Protein AF-A0A9P5PI01-F1 (afdb_monomer_lite)

Secondary structure (DSSP, 8-state):
---TTS-----B-THHHHHHHHHT-S---SGGGBTTS-GGGSTT--STTTGGG-------HHHHHHHHHHS--HHHHHHH------STT-EEEE-GGG--GGGHHHHHHHHHHTT-EEPP--TT--HHHHHHHHHT-SEEE-SBS-HHHHHHHHTTT-EEE-HHHHHHHHHHT----GGGSGGGS-B-SSPPTTGGG-EEEEES--THHHHHHHHHHHHHTPEE-SS--TT-SEEEESSS-SHHHHHHHHTTPPEE-HHHHHHHHHTTS---TTSHHHH---TT---GGGTT-----SS---PPPHHHHHHHHHHHHHHHHHHHHHHHHHHHHHHHTT--

Sequence (340 aa):
LNYKQHNTINIIVPHWFDDVIKLGMGTLDVAPYEWPNPLVLQPGHHSDDAEKKRKISSIDPSKAALYTTADMTAESAVAKISPRQVFNGDRILLSTNLELGDRRLAIESIVERADGVIVPLEESADAEEEKRKVLECDILVTKYRNGLAYFSAIKEPKVIASLSWLFHVVSIGTSTSPLERLLHYPIPNKHIEGFTEHKITITNFTGEAREYLKKLITIMGAEFTPSMSAKNTILIAAQADGTKTARAREWDIPIVNHTWLEDCFIKWKNLSVGKDRYIYFPPGVDLSPQLGNRGFDEAVPYSEEPQEVEAEATKKKERSLLRTQDSARDAREAADIVMP

Organism: NCBI:txid206335

Foldseek 3Di:
DPPPPDDPDFDFDPVLVVLCVLLVPVDFDRQCGGPDHRLLPDPPPPCPCVVVVPPPPPQDPLRVLLLVLLPDDLVNLLVPADFAAECQAFEEEEDLQSVCPPSPVSLCVSQVNNVYHYQDDDNPDDLVRLLVSLVVGQEYEHQACAGNSNVSNVVDNHQAFYSSLVSSCRRVVYDDRLQQWLRGHHAHPDAAPPLLQAEEEEPPDDDSLRVSLVSLSVSNNYHYDPDDDLSGQAYEYQACDDDVNVVCVVSVHQYFYCVQSVVCSLVVYNDDCPRSSGNDHRRPTGNSSSPGSHGHDPCRDDDPHVVVVVVVVVVVVVVVVVVVVVVVVVVVVVVVVPDD

Radius of gyration: 25.54 Å; chains: 1; bounding box: 76×38×89 Å

Structure (mmCIF, N/CA/C/O backbone):
data_AF-A0A9P5PI01-F1
#
_entry.id   AF-A0A9P5PI01-F1
#
loop_
_atom_site.group_PDB
_atom_site.id
_atom_site.type_symbol
_atom_site.label_atom_id
_atom_site.label_alt_id
_atom_site.label_comp_id
_atom_site.label_asym_id
_atom_site.label_entity_id
_atom_site.label_seq_id
_atom_site.pdbx_PDB_ins_code
_atom_site.Cartn_x
_atom_site.Cartn_y
_atom_site.Cartn_z
_atom_site.occupancy
_atom_site.B_iso_or_equiv
_atom_site.auth_seq_id
_atom_site.auth_comp_id
_atom_site.auth_asym_id
_atom_site.auth_atom_id
_atom_site.pdbx_PDB_model_num
ATOM 1 N N . LEU A 1 1 ? -13.805 -14.157 -43.272 1.00 40.16 1 LEU A N 1
ATOM 2 C CA . LEU A 1 1 ? -14.602 -14.528 -42.080 1.00 40.16 1 LEU A CA 1
ATOM 3 C C . LEU A 1 1 ? -14.781 -13.286 -41.212 1.00 40.16 1 LEU A C 1
ATOM 5 O O . LEU A 1 1 ? -13.887 -12.927 -40.460 1.00 40.16 1 LEU A O 1
ATOM 9 N N . ASN A 1 2 ? -15.881 -12.562 -41.424 1.00 42.81 2 ASN A N 1
ATOM 10 C CA . ASN A 1 2 ? -16.166 -11.280 -40.778 1.00 42.81 2 ASN A CA 1
ATOM 11 C C . ASN A 1 2 ? -16.977 -11.552 -39.495 1.00 42.81 2 ASN A C 1
ATOM 13 O O . ASN A 1 2 ? -18.200 -11.506 -39.504 1.00 42.81 2 ASN A O 1
ATOM 17 N N . TYR A 1 3 ? -16.294 -11.941 -38.414 1.00 47.72 3 TYR A N 1
ATOM 18 C CA . TYR A 1 3 ? -16.920 -12.406 -37.161 1.00 47.72 3 TYR A CA 1
ATOM 19 C C . TYR A 1 3 ? -17.390 -11.282 -36.217 1.00 47.72 3 TYR A C 1
ATOM 21 O O . TYR A 1 3 ? -18.012 -11.559 -35.197 1.00 47.72 3 TYR A O 1
ATOM 29 N N . LYS A 1 4 ? -17.123 -10.009 -36.536 1.00 49.25 4 LYS A N 1
ATOM 30 C CA . LYS A 1 4 ? -17.294 -8.891 -35.590 1.00 49.25 4 LYS A CA 1
ATOM 31 C C . LYS A 1 4 ? -18.728 -8.408 -35.357 1.00 49.25 4 LYS A C 1
ATOM 33 O O . LYS A 1 4 ? -18.909 -7.512 -34.543 1.00 49.25 4 LYS A O 1
ATOM 38 N N . GLN A 1 5 ? -19.739 -8.939 -36.046 1.00 48.16 5 GLN A N 1
ATOM 39 C CA . GLN A 1 5 ? -21.080 -8.348 -35.957 1.00 48.16 5 GLN A CA 1
ATOM 40 C C . GLN A 1 5 ? -22.001 -8.946 -34.889 1.00 48.16 5 GLN A C 1
ATOM 42 O O . GLN A 1 5 ? -22.983 -8.288 -34.571 1.00 48.16 5 GLN A O 1
ATOM 47 N N . HIS A 1 6 ? -21.699 -10.102 -34.275 1.00 44.25 6 HIS A N 1
ATOM 48 C CA . HIS A 1 6 ? -22.681 -10.727 -33.370 1.00 44.25 6 HIS A CA 1
ATOM 49 C C . HIS A 1 6 ? -22.177 -11.450 -32.110 1.00 44.25 6 HIS A C 1
ATOM 51 O O . HIS A 1 6 ? -23.004 -12.066 -31.452 1.00 44.25 6 HIS A O 1
ATOM 57 N N . ASN A 1 7 ? -20.906 -11.362 -31.697 1.00 43.91 7 ASN A N 1
ATOM 58 C CA . ASN A 1 7 ? -20.502 -11.930 -30.398 1.00 43.91 7 ASN A CA 1
ATOM 59 C C . ASN A 1 7 ? -19.319 -11.193 -29.752 1.00 43.91 7 ASN A C 1
ATOM 61 O O . ASN A 1 7 ? -18.289 -10.980 -30.387 1.00 43.91 7 ASN A O 1
ATOM 65 N N . THR A 1 8 ? -19.462 -10.871 -28.464 1.00 62.28 8 THR A N 1
ATOM 66 C CA . THR A 1 8 ? -18.468 -10.274 -27.551 1.00 62.28 8 THR A CA 1
ATOM 67 C C . THR A 1 8 ? -17.380 -11.286 -27.154 1.00 62.28 8 THR A C 1
ATOM 69 O O . THR A 1 8 ? -17.088 -11.474 -25.978 1.00 62.28 8 THR A O 1
ATOM 72 N N . ILE A 1 9 ? -16.844 -12.035 -28.119 1.00 76.31 9 ILE A N 1
ATOM 73 C CA . ILE A 1 9 ? -15.852 -13.089 -27.879 1.00 76.31 9 ILE A CA 1
ATOM 74 C C . ILE A 1 9 ? -14.524 -12.634 -28.478 1.00 76.31 9 ILE A C 1
ATOM 76 O O . ILE A 1 9 ? -14.400 -12.508 -29.698 1.00 76.31 9 ILE A O 1
ATOM 80 N N . ASN A 1 10 ? -13.530 -12.418 -27.617 1.00 79.12 10 ASN A N 1
ATOM 81 C CA . ASN A 1 10 ? -12.165 -12.121 -28.038 1.00 79.12 10 ASN A CA 1
ATOM 82 C C . ASN A 1 10 ? -11.442 -13.432 -28.351 1.00 79.12 10 ASN A C 1
ATOM 84 O O . ASN A 1 10 ? -11.369 -14.334 -27.517 1.00 79.12 10 ASN A O 1
ATOM 88 N N . ILE A 1 11 ? -10.914 -13.544 -29.567 1.00 87.31 11 ILE A N 1
ATOM 89 C CA . ILE A 1 11 ? -10.090 -14.681 -29.978 1.00 87.31 11 ILE A CA 1
ATOM 90 C C . ILE A 1 11 ? -8.645 -14.312 -29.664 1.00 87.31 11 ILE A C 1
ATOM 92 O O . ILE A 1 11 ? -8.113 -13.377 -30.259 1.00 87.31 11 ILE A O 1
ATOM 96 N N . ILE A 1 12 ? -8.021 -15.038 -28.741 1.00 90.50 12 ILE A N 1
ATOM 97 C CA . ILE A 1 12 ? -6.645 -14.803 -28.295 1.00 90.50 12 ILE A CA 1
ATOM 98 C C . ILE A 1 12 ? -5.768 -16.031 -28.530 1.00 90.50 12 ILE A C 1
ATOM 100 O O . ILE A 1 12 ? -6.261 -17.158 -28.603 1.00 90.50 12 ILE A O 1
ATOM 104 N N . VAL A 1 13 ? -4.460 -15.818 -28.655 1.00 90.62 13 VAL A N 1
ATOM 105 C CA . VAL A 1 13 ? -3.493 -16.917 -28.758 1.00 90.62 13 VAL A CA 1
ATOM 106 C C . VAL A 1 13 ? -3.268 -17.612 -27.403 1.00 90.62 13 VAL A C 1
ATOM 108 O O . VAL A 1 13 ? -3.324 -16.946 -26.368 1.00 90.62 13 VAL A O 1
ATOM 111 N N . PRO A 1 14 ? -2.939 -18.924 -27.382 1.00 90.25 14 PRO A N 1
ATOM 112 C CA . PRO A 1 14 ? -2.755 -19.685 -26.138 1.00 90.25 14 PRO A CA 1
ATOM 113 C C . PRO A 1 14 ? -1.691 -19.130 -25.182 1.00 90.25 14 PRO A C 1
ATOM 115 O O . PRO A 1 14 ? -1.826 -19.296 -23.976 1.00 90.25 14 PRO A O 1
ATOM 118 N N . HIS A 1 15 ? -0.692 -18.412 -25.709 1.00 89.69 15 HIS A N 1
ATOM 119 C CA . HIS A 1 15 ? 0.389 -17.779 -24.941 1.00 89.69 15 HIS A CA 1
ATOM 120 C C . HIS A 1 15 ? -0.116 -16.884 -23.801 1.00 89.69 15 HIS A C 1
ATOM 122 O O . HIS A 1 15 ? 0.560 -16.753 -22.790 1.00 89.69 15 HIS A O 1
ATOM 128 N N . TRP A 1 16 ? -1.325 -16.317 -23.918 1.00 90.50 16 TRP A N 1
ATOM 129 C CA . TRP A 1 16 ? -1.932 -15.558 -22.822 1.00 90.50 16 TRP A CA 1
ATOM 130 C C . TRP A 1 16 ? -2.057 -16.399 -21.546 1.00 90.50 16 TRP A C 1
ATOM 132 O O . TRP A 1 16 ? -1.746 -15.914 -20.462 1.00 90.50 16 TRP A O 1
ATOM 142 N N . PHE A 1 17 ? -2.458 -17.671 -21.662 1.00 89.06 17 PHE A N 1
ATOM 143 C CA . PHE A 1 17 ? -2.580 -18.573 -20.514 1.00 89.06 17 PHE A CA 1
ATOM 144 C C . PHE A 1 17 ? -1.215 -18.900 -19.910 1.00 89.06 17 PHE A C 1
ATOM 146 O O . PHE A 1 17 ? -1.068 -18.880 -18.688 1.00 89.06 17 PHE A O 1
ATOM 153 N N . ASP A 1 18 ? -0.218 -19.157 -20.757 1.00 89.38 18 ASP A N 1
ATOM 154 C CA . ASP A 1 18 ? 1.146 -19.452 -20.316 1.00 89.38 18 ASP A CA 1
ATOM 155 C C . ASP A 1 18 ? 1.734 -18.269 -19.534 1.00 89.38 18 ASP A C 1
ATOM 157 O O . ASP A 1 18 ? 2.301 -18.451 -18.453 1.00 89.38 18 ASP A O 1
ATOM 161 N N . ASP A 1 19 ? 1.526 -17.047 -20.027 1.00 89.69 19 ASP A N 1
ATOM 162 C CA . ASP A 1 19 ? 2.053 -15.823 -19.426 1.00 89.69 19 ASP A CA 1
ATOM 163 C C . ASP A 1 19 ? 1.333 -15.466 -18.118 1.00 89.69 19 ASP A C 1
ATOM 165 O O . ASP A 1 19 ? 1.983 -15.094 -17.136 1.00 89.69 19 ASP A O 1
ATOM 169 N N . VAL A 1 20 ? 0.010 -15.658 -18.058 1.00 88.31 20 VAL A N 1
ATOM 170 C CA . VAL A 1 20 ? -0.807 -15.552 -16.833 1.00 88.31 20 VAL A CA 1
ATOM 171 C C . VAL A 1 20 ? -0.279 -16.501 -15.752 1.00 88.31 20 VAL A C 1
ATOM 173 O O . VAL A 1 20 ? -0.013 -16.077 -14.622 1.00 88.31 20 VAL A O 1
ATOM 176 N N . ILE A 1 21 ? -0.061 -17.775 -16.102 1.00 88.38 21 ILE A N 1
ATOM 177 C CA . ILE A 1 21 ? 0.443 -18.799 -15.176 1.00 88.38 21 ILE A CA 1
ATOM 178 C C . ILE A 1 21 ? 1.864 -18.461 -14.723 1.00 88.38 21 ILE A C 1
ATOM 180 O O . ILE A 1 21 ? 2.159 -18.500 -13.527 1.00 88.38 21 ILE A O 1
ATOM 184 N N . LYS A 1 22 ? 2.745 -18.085 -15.655 1.00 88.19 22 LYS A N 1
ATOM 185 C CA . LYS A 1 22 ? 4.154 -17.801 -15.368 1.00 88.19 22 LYS A CA 1
ATOM 186 C C . LYS A 1 22 ? 4.340 -16.577 -14.476 1.00 88.19 22 LYS A C 1
ATOM 188 O O . LYS A 1 22 ? 5.188 -16.588 -13.584 1.00 88.19 22 LYS A O 1
ATOM 193 N N . LEU A 1 23 ? 3.540 -15.533 -14.679 1.00 85.88 23 LEU A N 1
ATOM 194 C CA . LEU A 1 23 ? 3.533 -14.356 -13.807 1.00 85.88 23 LEU A CA 1
ATOM 195 C C . LEU A 1 23 ? 2.829 -14.646 -12.473 1.00 85.88 23 LEU A C 1
ATOM 197 O O . LEU A 1 23 ? 3.045 -13.939 -11.482 1.00 85.88 23 LEU A O 1
ATOM 201 N N . GLY A 1 24 ? 2.007 -15.697 -12.416 1.00 82.31 24 GLY A N 1
ATOM 202 C CA . GLY A 1 24 ? 1.137 -15.997 -11.283 1.00 82.31 24 GLY A CA 1
ATOM 203 C C . GLY A 1 24 ? 0.152 -14.856 -11.026 1.00 82.31 24 GLY A C 1
ATOM 204 O O . GLY A 1 24 ? -0.141 -14.540 -9.873 1.00 82.31 24 GLY A O 1
ATOM 205 N N . MET A 1 25 ? -0.267 -14.173 -12.093 1.00 73.44 25 MET A N 1
ATOM 206 C CA . MET A 1 25 ? -1.248 -13.094 -12.056 1.00 73.44 25 MET A CA 1
ATOM 207 C C . MET A 1 25 ? -2.526 -13.622 -12.683 1.00 73.44 25 MET A C 1
ATOM 209 O O . MET A 1 25 ? -2.486 -14.086 -13.811 1.00 73.44 25 MET A O 1
ATOM 213 N N . GLY A 1 26 ? -3.658 -13.548 -11.981 1.00 69.88 26 GLY A N 1
ATOM 214 C CA . GLY A 1 26 ? -4.924 -14.095 -12.486 1.00 69.88 26 GLY A CA 1
ATOM 215 C C . GLY A 1 26 ? -5.488 -13.375 -13.718 1.00 69.88 26 GLY A C 1
ATOM 216 O O . GLY A 1 26 ? -6.414 -13.883 -14.340 1.00 69.88 26 GLY A O 1
ATOM 217 N N . THR A 1 27 ? -4.958 -12.198 -14.073 1.00 80.50 27 THR A N 1
ATOM 218 C CA . THR A 1 27 ? -5.410 -11.405 -15.223 1.00 80.50 27 THR A CA 1
ATOM 219 C C . THR A 1 27 ? -4.239 -10.709 -15.920 1.00 80.50 27 THR A C 1
ATOM 221 O O . THR A 1 27 ? -3.350 -10.158 -15.271 1.00 80.50 27 THR A O 1
ATOM 224 N N . LEU A 1 28 ? -4.262 -10.708 -17.253 1.00 84.69 28 LEU A N 1
ATOM 225 C CA . LEU A 1 28 ? -3.378 -9.936 -18.128 1.00 84.69 28 LEU A CA 1
ATOM 226 C C . LEU A 1 28 ? -4.209 -9.215 -19.186 1.00 84.69 28 LEU A C 1
ATOM 228 O O . LEU A 1 28 ? -5.296 -9.681 -19.533 1.00 84.69 28 LEU A O 1
ATOM 232 N N . ASP A 1 29 ? -3.685 -8.110 -19.718 1.00 82.69 29 ASP A N 1
ATOM 233 C CA . ASP A 1 29 ? -4.300 -7.460 -20.876 1.00 82.69 29 ASP A CA 1
ATOM 234 C C . ASP A 1 29 ? -4.352 -8.450 -22.047 1.00 82.69 29 ASP A C 1
ATOM 236 O O . ASP A 1 29 ? -3.362 -9.104 -22.376 1.00 82.69 29 ASP A O 1
ATOM 240 N N . VAL A 1 30 ? -5.534 -8.586 -22.640 1.00 85.50 30 VAL A N 1
ATOM 241 C CA . VAL A 1 30 ? -5.786 -9.497 -23.756 1.00 85.50 30 VAL A CA 1
ATOM 242 C C . VAL A 1 30 ? -5.364 -8.886 -25.087 1.00 85.50 30 VAL A C 1
ATOM 244 O O . VAL A 1 30 ? -5.034 -9.637 -26.002 1.00 85.50 30 VAL A O 1
ATOM 247 N N . ALA A 1 31 ? -5.305 -7.551 -25.197 1.00 84.25 31 ALA A N 1
ATOM 248 C CA . ALA A 1 31 ? -5.057 -6.854 -26.460 1.00 84.25 31 ALA A CA 1
ATOM 249 C C . ALA A 1 31 ? -3.751 -7.280 -27.172 1.00 84.25 31 ALA A C 1
ATOM 251 O O . ALA A 1 31 ? -3.784 -7.474 -28.390 1.00 84.25 31 ALA A O 1
ATOM 252 N N . PRO A 1 32 ? -2.619 -7.521 -26.475 1.00 85.69 32 PRO A N 1
ATOM 253 C CA . PRO A 1 32 ? -1.390 -8.011 -27.112 1.00 85.69 32 PRO A CA 1
ATOM 254 C C . PRO A 1 32 ? -1.489 -9.438 -27.678 1.00 85.69 32 PRO A C 1
ATOM 256 O O . PRO A 1 32 ? -0.635 -9.848 -28.465 1.00 85.69 32 PRO A O 1
ATOM 259 N N . TYR A 1 33 ? -2.527 -10.189 -27.307 1.00 88.31 33 TYR A N 1
ATOM 260 C CA . TYR A 1 33 ? -2.728 -11.595 -27.659 1.00 88.31 33 TYR A CA 1
ATOM 261 C C . TYR A 1 33 ? -3.867 -11.801 -28.668 1.00 88.31 33 TYR A C 1
ATOM 263 O O . TYR A 1 33 ? -4.084 -12.930 -29.110 1.00 88.31 33 TYR A O 1
ATOM 271 N N . GLU A 1 34 ? -4.595 -10.743 -29.038 1.00 88.25 34 GLU A N 1
ATOM 272 C CA . GLU A 1 34 ? -5.759 -10.826 -29.923 1.00 88.25 34 GLU A CA 1
ATOM 273 C C . GLU A 1 34 ? -5.401 -11.208 -31.369 1.00 88.25 34 GLU A C 1
ATOM 275 O O . GLU A 1 34 ? -4.509 -10.652 -32.016 1.00 88.25 34 GLU A O 1
ATOM 280 N N . TRP A 1 35 ? -6.169 -12.150 -31.915 1.00 83.31 35 TRP A N 1
ATOM 281 C CA . TRP A 1 35 ? -6.146 -12.534 -33.324 1.00 83.31 35 TRP A CA 1
ATOM 282 C C . TRP A 1 35 ? -6.859 -11.467 -34.184 1.00 83.31 35 TRP A C 1
ATOM 284 O O . TRP A 1 35 ? -7.875 -10.918 -33.751 1.00 83.31 35 TRP A O 1
ATOM 294 N N . PRO A 1 36 ? -6.419 -11.165 -35.426 1.00 83.75 36 PRO A N 1
ATOM 295 C CA . PRO A 1 36 ? -5.462 -11.892 -36.269 1.00 83.75 36 PRO A CA 1
ATOM 296 C C . PRO A 1 36 ? -4.000 -11.479 -36.156 1.00 83.75 36 PRO A C 1
ATOM 298 O O . PRO A 1 36 ? -3.168 -12.087 -36.821 1.00 83.75 36 PRO A O 1
ATOM 301 N N . ASN A 1 37 ? -3.680 -10.455 -35.367 1.00 83.12 37 ASN A N 1
ATOM 302 C CA . ASN A 1 37 ? -2.340 -9.878 -35.360 1.00 83.12 37 ASN A CA 1
ATOM 303 C C . ASN A 1 37 ? -1.776 -9.745 -33.935 1.00 83.12 37 ASN A C 1
ATOM 305 O O . ASN A 1 37 ? -1.608 -8.621 -33.456 1.00 83.12 37 ASN A O 1
ATOM 309 N N . PRO A 1 38 ? -1.506 -10.875 -33.257 1.00 84.25 38 PRO A N 1
ATOM 310 C CA . PRO A 1 38 ? -1.032 -10.884 -31.878 1.00 84.25 38 PRO A CA 1
ATOM 311 C C . PRO A 1 38 ? 0.384 -10.298 -31.787 1.00 84.25 38 PRO A C 1
ATOM 313 O O . PRO A 1 38 ? 1.315 -10.799 -32.421 1.00 84.25 38 PRO A O 1
ATOM 316 N N . LEU A 1 39 ? 0.553 -9.256 -30.969 1.00 82.31 39 LEU A N 1
ATOM 317 C CA . LEU A 1 39 ? 1.834 -8.572 -30.749 1.00 82.31 39 LEU A CA 1
ATOM 318 C C . LEU A 1 39 ? 2.884 -9.505 -30.137 1.00 82.31 39 LEU A C 1
ATOM 320 O O . LEU A 1 39 ? 4.058 -9.403 -30.477 1.00 82.31 39 LEU A O 1
ATOM 324 N N . VAL A 1 40 ? 2.456 -10.454 -29.299 1.00 83.25 40 VAL A N 1
ATOM 325 C CA . VAL A 1 40 ? 3.350 -11.427 -28.649 1.00 83.25 40 VAL A CA 1
ATOM 326 C C . VAL A 1 40 ? 4.088 -12.338 -29.645 1.00 83.25 40 VAL A C 1
ATOM 328 O O . VAL A 1 40 ? 5.167 -12.836 -29.339 1.00 83.25 40 VAL A O 1
ATOM 331 N N . LEU A 1 41 ? 3.539 -12.542 -30.853 1.00 83.94 41 LEU A N 1
ATOM 332 C CA . LEU A 1 41 ? 4.150 -13.377 -31.897 1.00 83.94 41 LEU A CA 1
ATOM 333 C C . LEU A 1 41 ? 4.985 -12.580 -32.907 1.00 83.94 41 LEU A C 1
ATOM 335 O O . LEU A 1 41 ? 5.597 -13.176 -33.794 1.00 83.94 41 LEU A O 1
ATOM 339 N N . GLN A 1 42 ? 5.004 -11.248 -32.818 1.00 79.19 42 GLN A N 1
ATOM 340 C CA . GLN A 1 42 ? 5.736 -10.413 -33.764 1.00 79.19 42 GLN A CA 1
ATOM 341 C C . GLN A 1 42 ? 7.199 -10.255 -33.324 1.00 79.19 42 GLN A C 1
ATOM 343 O O . GLN A 1 42 ? 7.469 -9.690 -32.261 1.00 79.19 42 GLN A O 1
ATOM 348 N N . PRO A 1 43 ? 8.175 -10.715 -34.128 1.00 59.22 43 PRO A N 1
ATOM 349 C CA . PRO A 1 43 ? 9.582 -10.543 -33.803 1.00 59.22 43 PRO A CA 1
ATOM 350 C C . PRO A 1 43 ? 9.969 -9.062 -33.896 1.00 59.22 43 PRO A C 1
ATOM 352 O O . PRO A 1 43 ? 9.766 -8.419 -34.923 1.00 59.22 43 PRO A O 1
ATOM 355 N N . GLY A 1 44 ? 10.561 -8.521 -32.830 1.00 56.53 44 GLY A N 1
ATOM 356 C CA . GLY A 1 44 ? 11.221 -7.216 -32.878 1.00 56.53 44 GLY A CA 1
ATOM 357 C C . GLY A 1 44 ? 10.309 -5.989 -32.818 1.00 56.53 44 GLY A C 1
ATOM 358 O O . GLY A 1 44 ? 10.785 -4.894 -33.103 1.00 56.53 44 GLY A O 1
ATOM 359 N N . HIS A 1 45 ? 9.049 -6.103 -32.383 1.00 51.59 45 HIS A N 1
ATOM 360 C CA . HIS A 1 45 ? 8.280 -4.931 -31.934 1.00 51.59 45 HIS A CA 1
ATOM 361 C C . HIS A 1 45 ? 8.770 -4.449 -30.552 1.00 51.59 45 HIS A C 1
ATOM 363 O O . HIS A 1 45 ? 8.038 -4.373 -29.569 1.00 51.59 45 HIS A O 1
ATOM 369 N N . HIS A 1 46 ? 10.056 -4.097 -30.494 1.00 49.06 46 HIS A N 1
ATOM 370 C CA . HIS A 1 46 ? 10.607 -3.186 -29.503 1.00 49.06 46 HIS A CA 1
ATOM 371 C C . HIS A 1 46 ? 10.113 -1.783 -29.864 1.00 49.06 46 HIS A C 1
ATOM 373 O O . HIS A 1 46 ? 10.733 -1.100 -30.664 1.00 49.06 46 HIS A O 1
ATOM 379 N N . SER A 1 47 ? 8.909 -1.465 -29.386 1.00 48.16 47 SER A N 1
ATOM 380 C CA . SER A 1 47 ? 8.377 -0.158 -28.959 1.00 48.16 47 SER A CA 1
ATOM 381 C C . SER A 1 47 ? 8.677 1.170 -29.675 1.00 48.16 47 SER A C 1
ATOM 383 O O . SER A 1 47 ? 8.085 2.168 -29.261 1.00 48.16 47 SER A O 1
ATOM 385 N N . ASP A 1 48 ? 9.426 1.243 -30.774 1.00 40.59 48 ASP A N 1
ATOM 386 C CA . ASP A 1 48 ? 9.610 2.505 -31.510 1.00 40.59 48 ASP A CA 1
ATOM 387 C C . ASP A 1 48 ? 8.266 3.039 -32.054 1.00 40.59 48 ASP A C 1
ATOM 389 O O . ASP A 1 48 ? 8.046 4.249 -32.136 1.00 40.59 48 ASP A O 1
ATOM 393 N N . ASP A 1 49 ? 7.299 2.151 -32.319 1.00 40.22 49 ASP A N 1
ATOM 394 C CA . ASP A 1 49 ? 5.915 2.521 -32.653 1.00 40.22 49 ASP A CA 1
ATOM 395 C C . ASP A 1 49 ? 4.952 2.539 -31.446 1.00 40.22 49 ASP A C 1
ATOM 397 O O . ASP A 1 49 ? 3.835 3.062 -31.551 1.00 40.22 49 ASP A O 1
ATOM 401 N N . ALA A 1 50 ? 5.362 2.039 -30.273 1.00 43.03 50 ALA A N 1
ATOM 402 C CA . ALA A 1 50 ? 4.549 2.096 -29.052 1.00 43.03 50 ALA A CA 1
ATOM 403 C C . ALA A 1 50 ? 4.533 3.507 -28.440 1.00 43.03 50 ALA A C 1
ATOM 405 O O . ALA A 1 50 ? 3.523 3.915 -27.863 1.00 43.03 50 ALA A O 1
ATOM 406 N N . GLU A 1 51 ? 5.581 4.315 -28.654 1.00 41.41 51 GLU A N 1
ATOM 407 C CA . GLU A 1 51 ? 5.558 5.735 -28.276 1.00 41.41 51 GLU A CA 1
ATOM 408 C C . GLU A 1 51 ? 4.494 6.540 -29.041 1.00 41.41 51 GLU A C 1
ATOM 410 O O . GLU A 1 51 ? 3.918 7.482 -28.490 1.00 41.41 51 GLU A O 1
ATOM 415 N N . LYS A 1 52 ? 4.153 6.139 -30.275 1.00 36.78 52 LYS A N 1
ATOM 416 C CA . LYS A 1 52 ? 3.100 6.785 -31.083 1.00 36.78 52 LYS A CA 1
ATOM 417 C C . LYS A 1 52 ? 1.685 6.329 -30.721 1.00 36.78 52 LYS A C 1
ATOM 419 O O . LYS A 1 52 ? 0.722 7.028 -31.033 1.00 36.78 52 LYS A O 1
ATOM 424 N N . LYS A 1 53 ? 1.541 5.200 -30.021 1.00 39.88 53 LYS A N 1
ATOM 425 C CA . LYS A 1 53 ? 0.267 4.693 -29.484 1.00 39.88 53 LYS A CA 1
ATOM 426 C C . LYS A 1 53 ? 0.193 4.802 -27.958 1.00 39.88 53 LYS A C 1
ATOM 428 O O . LYS A 1 53 ? -0.471 3.991 -27.323 1.00 39.88 53 LYS A O 1
ATOM 433 N N . ARG A 1 54 ? 0.768 5.859 -27.368 1.00 43.56 54 ARG A N 1
ATOM 434 C CA . ARG A 1 54 ? 0.506 6.306 -25.981 1.00 43.56 54 ARG A CA 1
ATOM 435 C C . ARG A 1 54 ? -0.943 6.800 -25.795 1.00 43.56 54 ARG A C 1
ATOM 437 O O . ARG A 1 54 ? -1.188 7.880 -25.263 1.00 43.56 54 ARG A O 1
ATOM 444 N N . LYS A 1 55 ? -1.934 6.037 -26.262 1.00 36.06 55 LYS A N 1
ATOM 445 C CA . LYS A 1 55 ? -3.310 6.184 -25.807 1.00 36.06 55 LYS A CA 1
ATOM 446 C C . LYS A 1 55 ? -3.369 5.493 -24.460 1.00 36.06 55 LYS A C 1
ATOM 448 O O . LYS A 1 55 ? -3.411 4.273 -24.398 1.00 36.06 55 LYS A O 1
ATOM 453 N N . ILE A 1 56 ? -3.291 6.330 -23.429 1.00 41.34 56 ILE A N 1
ATOM 454 C CA . ILE A 1 56 ? -3.782 6.115 -22.068 1.00 41.34 56 ILE A CA 1
ATOM 455 C C . ILE A 1 56 ? -4.778 4.954 -22.093 1.00 41.34 56 ILE A C 1
ATOM 457 O O . ILE A 1 56 ? -5.893 5.121 -22.594 1.00 41.34 56 ILE A O 1
ATOM 461 N N . SER A 1 57 ? -4.368 3.774 -21.620 1.00 45.59 57 SER A N 1
ATOM 462 C CA . SER A 1 57 ? -5.350 2.791 -21.185 1.00 45.59 57 SER A CA 1
ATOM 463 C C . SER A 1 57 ? -6.202 3.544 -20.170 1.00 45.59 57 SER A C 1
ATOM 465 O O . SER A 1 57 ? -5.679 4.101 -19.204 1.00 45.59 57 SER A O 1
ATOM 467 N N . SER A 1 58 ? -7.483 3.738 -20.481 1.00 49.38 58 SER A N 1
ATOM 468 C CA . SER A 1 58 ? -8.393 4.442 -19.587 1.00 49.38 58 SER A CA 1
ATOM 469 C C . SER A 1 58 ? -8.347 3.704 -18.258 1.00 49.38 58 SER A C 1
ATOM 471 O O . SER A 1 58 ? -8.808 2.565 -18.180 1.00 49.38 58 SER A O 1
ATOM 473 N N . ILE A 1 59 ? -7.708 4.305 -17.254 1.00 59.75 59 ILE A N 1
ATOM 474 C CA . ILE A 1 59 ? -7.629 3.711 -15.926 1.00 59.75 59 ILE A CA 1
ATOM 475 C C . ILE A 1 59 ? -9.074 3.544 -15.468 1.00 59.75 59 ILE A C 1
ATOM 477 O O . ILE A 1 59 ? -9.856 4.496 -15.525 1.00 59.75 59 ILE A O 1
ATOM 481 N N . ASP A 1 60 ? -9.429 2.322 -15.083 1.00 67.25 60 ASP A N 1
ATOM 482 C CA . ASP A 1 60 ? -10.748 2.024 -14.543 1.00 67.25 60 ASP A CA 1
ATOM 483 C C . ASP A 1 60 ? -11.076 3.014 -13.401 1.00 67.25 60 ASP A C 1
ATOM 485 O O . ASP A 1 60 ? -10.206 3.262 -12.557 1.00 67.25 60 ASP A O 1
ATOM 489 N N . PRO A 1 61 ? -12.285 3.602 -13.342 1.00 69.88 61 PRO A N 1
ATOM 490 C CA . PRO A 1 61 ? -12.641 4.577 -12.310 1.00 69.88 61 PRO A CA 1
ATOM 491 C C . PRO A 1 61 ? -12.408 4.089 -10.870 1.00 69.88 61 PRO A C 1
ATOM 493 O O . PRO A 1 61 ? -11.997 4.879 -10.020 1.00 69.88 61 PRO A O 1
ATOM 496 N N . SER A 1 62 ? -12.608 2.795 -10.589 1.00 71.00 62 SER A N 1
ATOM 497 C CA . SER A 1 62 ? -12.310 2.193 -9.281 1.00 71.00 62 SER A CA 1
ATOM 498 C C . SER A 1 62 ? -10.806 2.179 -9.002 1.00 71.00 62 SER A C 1
ATOM 500 O O . SER A 1 62 ? -10.359 2.438 -7.884 1.00 71.00 62 SER A O 1
ATOM 502 N N . LYS A 1 63 ? -9.995 1.924 -10.029 1.00 78.38 63 LYS A N 1
ATOM 503 C CA . LYS A 1 63 ? -8.536 1.897 -9.920 1.00 78.38 63 LYS A CA 1
ATOM 504 C C . LYS A 1 63 ? -7.929 3.297 -9.791 1.00 78.38 63 LYS A C 1
ATOM 506 O O . LYS A 1 63 ? -6.976 3.465 -9.036 1.00 78.38 63 LYS A O 1
ATOM 511 N N . ALA A 1 64 ? -8.510 4.301 -10.445 1.00 78.31 64 ALA A N 1
ATOM 512 C CA . ALA A 1 64 ? -8.160 5.700 -10.206 1.00 78.31 64 ALA A CA 1
ATOM 513 C C . ALA A 1 64 ? -8.462 6.087 -8.748 1.00 78.31 64 ALA A C 1
ATOM 515 O O . ALA A 1 64 ? -7.580 6.564 -8.041 1.00 78.31 64 ALA A O 1
ATOM 516 N N . ALA A 1 65 ? -9.662 5.758 -8.251 1.00 79.88 65 ALA A N 1
ATOM 517 C CA . ALA A 1 65 ? -10.022 6.004 -6.856 1.00 79.88 65 ALA A CA 1
ATOM 518 C C . ALA A 1 65 ? -9.064 5.313 -5.869 1.00 79.88 65 ALA A C 1
ATOM 520 O O . ALA A 1 65 ? -8.706 5.921 -4.866 1.00 79.88 65 ALA A O 1
ATOM 521 N N . LEU A 1 66 ? -8.610 4.083 -6.153 1.00 82.50 66 LEU A N 1
ATOM 522 C CA . LEU A 1 66 ? -7.608 3.381 -5.337 1.00 82.50 66 LEU A CA 1
ATOM 523 C C . LEU A 1 66 ? -6.313 4.186 -5.206 1.00 82.50 66 LEU A C 1
ATOM 525 O O . LEU A 1 66 ? -5.787 4.335 -4.105 1.00 82.50 66 LEU A O 1
ATOM 529 N N . TYR A 1 67 ? -5.765 4.661 -6.324 1.00 82.88 67 TYR A N 1
ATOM 530 C CA . TYR A 1 67 ? -4.492 5.370 -6.296 1.00 82.88 67 TYR A CA 1
ATOM 531 C C . TYR A 1 67 ? -4.627 6.749 -5.656 1.00 82.88 67 TYR A C 1
ATOM 533 O O . TYR A 1 67 ? -3.799 7.115 -4.823 1.00 82.88 67 TYR A O 1
ATOM 541 N N . THR A 1 68 ? -5.704 7.478 -5.958 1.00 81.50 68 THR A N 1
ATOM 542 C CA . THR A 1 68 ? -5.977 8.761 -5.310 1.00 81.50 68 THR A CA 1
ATOM 543 C C . THR A 1 68 ? -6.096 8.601 -3.790 1.00 81.50 68 THR A C 1
ATOM 545 O O . THR A 1 68 ? -5.495 9.377 -3.048 1.00 81.50 68 THR A O 1
ATOM 548 N N . THR A 1 69 ? -6.834 7.598 -3.297 1.00 82.62 69 THR A N 1
ATOM 549 C CA . THR A 1 69 ? -7.062 7.411 -1.850 1.00 82.62 69 THR A CA 1
ATOM 550 C C . THR A 1 69 ? -5.877 6.773 -1.135 1.00 82.62 69 THR A C 1
ATOM 552 O O . THR A 1 69 ? -5.698 6.976 0.071 1.00 82.62 69 THR A O 1
ATOM 555 N N . ALA A 1 70 ? -5.026 6.049 -1.864 1.00 78.00 70 ALA A N 1
ATOM 556 C CA . ALA A 1 70 ? -3.763 5.556 -1.345 1.00 78.00 70 ALA A CA 1
ATOM 557 C C . ALA A 1 70 ? -2.876 6.706 -0.866 1.00 78.00 70 ALA A C 1
ATOM 559 O O . ALA A 1 70 ? -2.346 6.6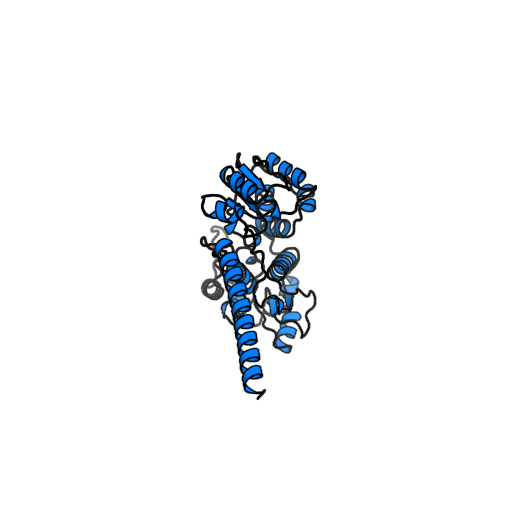00 0.229 1.00 78.00 70 ALA A O 1
ATOM 560 N N . ASP A 1 71 ? -2.756 7.814 -1.597 1.00 78.00 71 ASP A N 1
ATOM 561 C CA . ASP A 1 71 ? -1.907 8.951 -1.195 1.00 78.00 71 ASP A CA 1
ATOM 562 C C . ASP A 1 71 ? -2.660 10.076 -0.470 1.00 78.00 71 ASP A C 1
ATOM 564 O O . ASP A 1 71 ? -2.074 11.099 -0.105 1.00 78.00 71 ASP A O 1
ATOM 568 N N . MET A 1 72 ? -3.958 9.900 -0.217 1.00 81.06 72 MET A N 1
ATOM 569 C CA . MET A 1 72 ? -4.755 10.889 0.499 1.00 81.06 72 MET A CA 1
ATOM 570 C C . MET A 1 72 ? -4.317 11.043 1.953 1.00 81.06 72 MET A C 1
ATOM 572 O O . MET A 1 72 ? -4.305 10.096 2.738 1.00 81.06 72 MET A O 1
ATOM 576 N N . THR A 1 73 ? -4.050 12.290 2.327 1.00 79.50 73 THR A N 1
ATOM 577 C CA . THR A 1 73 ? -4.014 12.718 3.723 1.00 79.50 73 THR A CA 1
ATOM 578 C C . THR A 1 73 ? -5.419 13.079 4.204 1.00 79.50 73 THR A C 1
ATOM 580 O O . THR A 1 73 ? -6.326 13.307 3.395 1.00 79.50 73 THR A O 1
ATOM 583 N N . ALA A 1 74 ? -5.595 13.186 5.521 1.00 75.56 74 ALA A N 1
ATOM 584 C CA . ALA A 1 74 ? -6.853 13.608 6.132 1.00 75.56 74 ALA A CA 1
ATOM 585 C C . ALA A 1 74 ? -7.368 14.953 5.571 1.00 75.56 74 ALA A C 1
ATOM 587 O O . ALA A 1 74 ? -8.554 15.092 5.299 1.00 75.56 74 ALA A O 1
ATOM 588 N N . GLU A 1 75 ? -6.493 15.927 5.311 1.00 75.94 75 GLU A N 1
ATOM 589 C CA . GLU A 1 75 ? -6.870 17.232 4.743 1.00 75.94 75 GLU A CA 1
ATOM 590 C C . GLU A 1 75 ? -7.374 17.109 3.307 1.00 75.94 75 GLU A C 1
ATOM 592 O O . GLU A 1 75 ? -8.398 17.686 2.943 1.00 75.94 75 GLU A O 1
ATOM 597 N N . SER A 1 76 ? -6.654 16.345 2.482 1.00 78.38 76 SER A N 1
ATOM 598 C CA . SER A 1 76 ? -7.036 16.120 1.089 1.00 78.38 76 SER A CA 1
ATOM 599 C C . SER A 1 76 ? -8.365 15.364 1.013 1.00 78.38 76 SER A C 1
ATOM 601 O O . SER A 1 76 ? -9.193 15.671 0.155 1.00 78.38 76 SER A O 1
ATOM 603 N N . ALA A 1 77 ? -8.597 14.417 1.928 1.00 76.31 77 ALA A N 1
ATOM 604 C CA . ALA A 1 77 ? -9.851 13.682 2.044 1.00 76.31 77 ALA A CA 1
ATOM 605 C C . ALA A 1 77 ? -11.037 14.611 2.341 1.00 76.31 77 ALA A C 1
ATOM 607 O O . ALA A 1 77 ? -12.029 14.580 1.616 1.00 76.31 77 ALA A O 1
ATOM 608 N N . VAL A 1 78 ? -10.900 15.500 3.329 1.00 77.44 78 VAL A N 1
ATOM 609 C CA . VAL A 1 78 ? -11.944 16.472 3.702 1.00 77.44 78 VAL A CA 1
ATOM 610 C C . VAL A 1 78 ? -12.302 17.412 2.550 1.00 77.44 78 VAL A C 1
ATOM 612 O O . VAL A 1 78 ? -13.468 17.763 2.391 1.00 77.44 78 VAL A O 1
ATOM 615 N N . ALA A 1 79 ? -11.329 17.790 1.719 1.00 78.19 79 ALA A N 1
ATOM 616 C CA . ALA A 1 79 ? -11.565 18.694 0.596 1.00 78.19 79 ALA A CA 1
ATOM 617 C C . ALA A 1 79 ? -12.141 18.008 -0.657 1.00 78.19 79 ALA A C 1
ATOM 619 O O . ALA A 1 79 ? -12.874 18.641 -1.414 1.00 78.19 79 ALA A O 1
ATOM 620 N N . LYS A 1 80 ? -11.769 16.749 -0.925 1.00 80.44 80 LYS A N 1
ATOM 621 C CA . LYS A 1 80 ? -12.033 16.091 -2.220 1.00 80.44 80 LYS A CA 1
ATOM 622 C C . LYS A 1 80 ? -13.128 15.029 -2.176 1.00 80.44 80 LYS A C 1
ATOM 624 O O . LYS A 1 80 ? -13.716 14.741 -3.216 1.00 80.44 80 LYS A O 1
ATOM 629 N N . ILE A 1 81 ? -13.387 14.418 -1.021 1.00 82.50 81 ILE A N 1
ATOM 630 C CA . ILE A 1 81 ? -14.339 13.307 -0.924 1.00 82.50 81 ILE A CA 1
ATOM 631 C C . ILE A 1 81 ? -15.750 13.859 -0.766 1.00 82.50 81 ILE A C 1
ATOM 633 O O . ILE A 1 81 ? -16.057 14.561 0.194 1.00 82.50 81 ILE A O 1
ATOM 637 N N . SER A 1 82 ? -16.624 13.486 -1.698 1.00 84.44 82 SER A N 1
ATOM 638 C CA . SER A 1 82 ? -18.073 13.626 -1.552 1.00 84.44 82 SER A CA 1
ATOM 639 C C . SER A 1 82 ? -18.629 12.309 -1.006 1.00 84.44 82 SER A C 1
ATOM 641 O O . SER A 1 82 ? -18.633 11.329 -1.756 1.00 84.44 82 SER A O 1
ATOM 643 N N . PRO A 1 83 ? -19.040 12.239 0.275 1.00 80.94 83 PRO A N 1
ATOM 644 C CA . PRO A 1 83 ? -19.410 10.971 0.888 1.00 80.94 83 PRO A CA 1
ATOM 645 C C . PRO A 1 83 ? -20.656 10.364 0.257 1.00 80.94 83 PRO A C 1
ATOM 647 O O . PRO A 1 83 ? -21.645 11.059 0.023 1.00 80.94 83 PRO A O 1
ATOM 650 N N . ARG A 1 84 ? -20.598 9.060 -0.004 1.00 89.06 84 ARG A N 1
ATOM 651 C CA . ARG A 1 84 ? -21.743 8.239 -0.398 1.00 89.06 84 ARG A CA 1
ATOM 652 C C . ARG A 1 84 ? -22.122 7.337 0.768 1.00 89.06 84 ARG A C 1
ATOM 654 O O . ARG A 1 84 ? -21.248 6.911 1.519 1.00 89.06 84 ARG A O 1
ATOM 661 N N . GLN A 1 85 ? -23.411 7.045 0.900 1.00 90.06 85 GLN A N 1
ATOM 662 C CA . GLN A 1 85 ? -23.893 6.105 1.910 1.00 90.06 85 GLN A CA 1
ATOM 663 C C . GLN A 1 85 ? -23.320 4.716 1.620 1.00 90.06 85 GLN A C 1
ATOM 665 O O . GLN A 1 85 ? -23.477 4.203 0.511 1.00 90.06 85 GLN A O 1
ATOM 670 N N . VAL A 1 86 ? -22.603 4.152 2.590 1.00 93.25 86 VAL A N 1
ATOM 671 C CA . VAL A 1 86 ? -21.907 2.866 2.426 1.00 93.25 86 VAL A CA 1
ATOM 672 C C . VAL A 1 86 ? -21.915 2.015 3.692 1.00 93.25 86 VAL A C 1
ATOM 674 O O . VAL A 1 86 ? -21.865 0.793 3.584 1.00 93.25 86 VAL A O 1
ATOM 677 N N . PHE A 1 87 ? -22.001 2.639 4.870 1.00 92.19 87 PHE A N 1
ATOM 678 C CA . PHE A 1 87 ? -21.853 1.950 6.152 1.00 92.19 87 PHE A CA 1
ATOM 679 C C . PHE A 1 87 ? -23.170 1.428 6.739 1.00 92.19 87 PHE A C 1
ATOM 681 O O . PHE A 1 87 ? -23.119 0.566 7.600 1.00 92.19 87 PHE A O 1
ATOM 688 N N . ASN A 1 88 ? -24.341 1.875 6.269 1.00 92.00 88 ASN A N 1
ATOM 689 C CA . ASN A 1 88 ? -25.656 1.333 6.663 1.00 92.00 88 ASN A CA 1
ATOM 690 C C . ASN A 1 88 ? -25.872 1.193 8.190 1.00 92.00 88 ASN A C 1
ATOM 692 O O . ASN A 1 88 ? -26.500 0.238 8.651 1.00 92.00 88 ASN A O 1
ATOM 696 N N . GLY A 1 89 ? -25.338 2.123 8.980 1.00 92.50 89 GLY A N 1
ATOM 697 C CA . GLY A 1 89 ? -25.391 2.118 10.442 1.00 92.50 89 GLY A CA 1
ATOM 698 C C . GLY A 1 89 ? -24.240 1.393 11.149 1.00 92.50 89 GLY A C 1
ATOM 699 O O . GLY A 1 89 ? -24.272 1.314 12.378 1.00 92.50 89 GLY A O 1
ATOM 700 N N . ASP A 1 90 ? -23.230 0.893 10.426 1.00 95.44 90 ASP A N 1
ATOM 701 C CA . ASP A 1 90 ? -22.063 0.224 11.017 1.00 95.44 90 ASP A CA 1
ATOM 702 C C . ASP A 1 90 ? -21.343 1.136 12.019 1.00 95.44 90 ASP A C 1
ATOM 704 O O . ASP A 1 90 ? -21.095 2.324 11.766 1.00 95.44 90 ASP A O 1
ATOM 708 N N . ARG A 1 91 ? -20.963 0.560 13.166 1.00 96.25 91 ARG A N 1
ATOM 709 C CA . ARG A 1 91 ? -20.245 1.273 14.225 1.00 96.25 91 ARG A CA 1
ATOM 710 C C . ARG A 1 91 ? -18.754 1.274 13.933 1.00 96.25 91 ARG A C 1
ATOM 712 O O . ARG A 1 91 ? -18.106 0.225 13.936 1.00 96.25 91 ARG A O 1
ATOM 719 N N . ILE A 1 92 ? -18.196 2.457 13.724 1.00 96.88 92 ILE A N 1
ATOM 720 C CA . ILE A 1 92 ? -16.808 2.658 13.318 1.00 96.88 92 ILE A CA 1
ATOM 721 C C . ILE A 1 92 ? -16.020 3.261 14.475 1.00 96.88 92 ILE A C 1
ATOM 723 O O . ILE A 1 92 ? -16.365 4.316 15.008 1.00 96.88 92 ILE A O 1
ATOM 727 N N . LEU A 1 93 ? -14.925 2.597 14.839 1.00 95.69 93 LEU A N 1
ATOM 728 C CA . LEU A 1 93 ? -13.956 3.090 15.808 1.00 95.69 93 LEU A CA 1
ATOM 729 C C . LEU A 1 93 ? -12.705 3.590 15.083 1.00 95.69 93 LEU A C 1
ATOM 731 O O . LEU A 1 93 ? -12.051 2.835 14.361 1.00 95.69 93 LEU A O 1
ATOM 735 N N . LEU A 1 94 ? -12.356 4.858 15.303 1.00 94.69 94 LEU A N 1
ATOM 736 C CA . LEU A 1 94 ? -11.108 5.451 14.824 1.00 94.69 94 LEU A CA 1
ATOM 737 C C . LEU A 1 94 ? -10.038 5.346 15.917 1.00 94.69 94 LEU A C 1
ATOM 739 O O . LEU A 1 94 ? -10.148 5.995 16.962 1.00 94.69 94 LEU A O 1
ATOM 743 N N . SER A 1 95 ? -9.005 4.546 15.656 1.00 92.88 95 SER A N 1
ATOM 744 C CA . SER A 1 95 ? -7.898 4.302 16.585 1.00 92.88 95 SER A CA 1
ATOM 745 C C . SER A 1 95 ? -7.103 5.574 16.901 1.00 92.88 95 SER A C 1
ATOM 747 O O . SER A 1 95 ? -6.988 6.478 16.068 1.00 92.88 95 SER A O 1
ATOM 749 N N . THR A 1 96 ? -6.511 5.641 18.095 1.00 88.38 96 THR A N 1
ATOM 750 C CA . THR A 1 96 ? -5.645 6.762 18.517 1.00 88.38 96 THR A CA 1
ATOM 751 C C . THR A 1 96 ? -4.349 6.833 17.701 1.00 88.38 96 THR A C 1
ATOM 753 O O . THR A 1 96 ? -3.822 7.917 17.455 1.00 88.38 96 THR A O 1
ATOM 756 N N . ASN A 1 97 ? -3.873 5.699 17.172 1.00 87.62 97 ASN A N 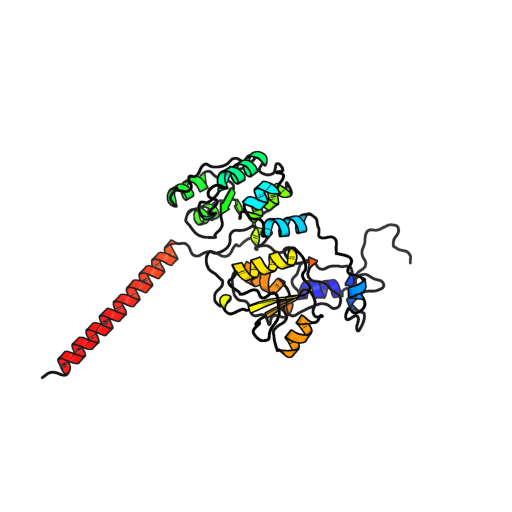1
ATOM 757 C CA . ASN A 1 97 ? -2.642 5.615 16.375 1.00 87.62 97 ASN A CA 1
ATOM 758 C C . ASN A 1 97 ? -2.736 6.231 14.966 1.00 87.62 97 ASN A C 1
ATOM 760 O O . ASN A 1 97 ? -1.751 6.246 14.221 1.00 87.62 97 ASN A O 1
ATOM 764 N N . LEU A 1 98 ? -3.920 6.714 14.584 1.00 87.06 98 LEU A N 1
ATOM 765 C CA . LEU A 1 98 ? -4.130 7.457 13.348 1.00 87.06 98 LEU A CA 1
ATOM 766 C C . LEU A 1 98 ? -3.553 8.879 13.424 1.00 87.06 98 LEU A C 1
ATOM 768 O O . LEU A 1 98 ? -3.333 9.470 12.368 1.00 87.06 98 LEU A O 1
ATOM 772 N N . GLU A 1 99 ? -3.292 9.398 14.634 1.00 82.12 99 GLU A N 1
ATOM 773 C CA . GLU A 1 99 ? -2.666 10.711 14.877 1.00 82.12 99 GLU A CA 1
ATOM 774 C C . GLU A 1 99 ? -3.387 11.845 14.118 1.00 82.12 99 GLU A C 1
ATOM 776 O O . GLU A 1 99 ? -2.773 12.671 13.441 1.00 82.12 99 GLU A O 1
ATOM 781 N N . LEU A 1 100 ? -4.723 11.845 14.175 1.00 82.56 100 LEU A N 1
ATOM 782 C CA . LEU A 1 100 ? -5.563 12.741 13.375 1.00 82.56 100 LEU A CA 1
ATOM 783 C C . LEU A 1 100 ? -5.570 14.185 13.895 1.00 82.56 100 LEU A C 1
ATOM 785 O O . LEU A 1 100 ? -5.717 15.108 13.084 1.00 82.56 100 LEU A O 1
ATOM 789 N N . GLY A 1 101 ? -5.417 14.381 15.209 1.00 84.81 101 GLY A N 1
ATOM 790 C CA . GLY A 1 101 ? -5.453 15.691 15.854 1.00 84.81 101 GLY A CA 1
ATOM 791 C C . GLY A 1 101 ? -6.729 16.453 15.489 1.00 84.81 101 GLY A C 1
ATOM 792 O O . GLY A 1 101 ? -7.818 15.883 15.419 1.00 84.81 101 GLY A O 1
ATOM 793 N N . ASP A 1 102 ? -6.589 17.728 15.120 1.00 83.44 102 ASP A N 1
ATOM 794 C CA . ASP A 1 102 ? -7.711 18.616 14.760 1.00 83.44 102 ASP A CA 1
ATOM 795 C C . ASP A 1 102 ? -8.606 18.090 13.618 1.00 83.44 102 ASP A C 1
ATOM 797 O O . ASP A 1 102 ? -9.721 18.568 13.406 1.00 83.44 102 ASP A O 1
ATOM 801 N N . ARG A 1 103 ? -8.130 17.110 12.842 1.00 85.81 103 ARG A N 1
ATOM 802 C CA . ARG A 1 103 ? -8.840 16.569 11.671 1.00 85.81 103 ARG A CA 1
ATOM 803 C C . ARG A 1 103 ? -9.752 15.408 12.017 1.00 85.81 103 ARG A C 1
ATOM 805 O O . ARG A 1 103 ? -10.518 14.983 11.152 1.00 85.81 103 ARG A O 1
ATOM 812 N N . ARG A 1 104 ? -9.683 14.900 13.248 1.00 89.19 104 ARG A N 1
ATOM 813 C CA . ARG A 1 104 ? -10.510 13.787 13.709 1.00 89.19 104 ARG A CA 1
ATOM 814 C C . ARG A 1 104 ? -11.994 14.075 13.491 1.00 89.19 104 ARG A C 1
ATOM 816 O O . ARG A 1 104 ? -12.649 13.320 12.782 1.00 89.19 104 ARG A O 1
ATOM 823 N N . LEU A 1 105 ? -12.468 15.234 13.954 1.00 89.00 105 LEU A N 1
ATOM 824 C CA . LEU A 1 105 ? -13.860 15.678 13.794 1.00 89.00 105 LEU A CA 1
ATOM 825 C C . LEU A 1 105 ? -14.300 15.748 12.324 1.00 89.00 105 LEU A C 1
ATOM 827 O O . LEU A 1 105 ? -15.436 15.432 11.979 1.00 89.00 105 LEU A O 1
ATOM 831 N N . ALA A 1 106 ? -13.397 16.152 11.429 1.00 90.31 106 ALA A N 1
ATOM 832 C CA . ALA A 1 106 ? -13.707 16.246 10.009 1.00 90.31 106 ALA A CA 1
ATOM 833 C C . ALA A 1 106 ? -13.869 14.857 9.367 1.00 90.31 106 ALA A C 1
ATOM 835 O O . ALA A 1 106 ? -14.737 14.680 8.511 1.00 90.31 106 ALA A O 1
ATOM 836 N N . ILE A 1 107 ? -13.070 13.873 9.796 1.00 91.44 107 ILE A N 1
ATOM 837 C CA . ILE A 1 107 ? -13.196 12.475 9.363 1.00 91.44 107 ILE A CA 1
ATOM 838 C C . ILE A 1 107 ? -14.436 11.826 9.979 1.00 91.44 107 ILE A C 1
ATOM 840 O O . ILE A 1 107 ? -15.174 11.158 9.261 1.00 91.44 107 ILE A O 1
ATOM 844 N N . GLU A 1 108 ? -14.712 12.062 11.259 1.00 92.69 108 GLU A N 1
ATOM 845 C CA . GLU A 1 108 ? -15.941 11.604 11.920 1.00 92.69 108 GLU A CA 1
ATOM 846 C C . GLU A 1 108 ? -17.178 12.111 11.165 1.00 92.69 108 GLU A C 1
ATOM 848 O O . GLU A 1 108 ? -18.041 11.323 10.790 1.00 92.69 108 GLU A O 1
ATOM 853 N N . SER A 1 109 ? -17.187 13.386 10.767 1.00 91.25 109 SER A N 1
ATOM 854 C CA . SER A 1 109 ? -18.264 13.942 9.945 1.00 91.25 109 SER A CA 1
ATOM 855 C C . SER A 1 109 ? -18.354 13.323 8.538 1.00 91.25 109 SER A C 1
ATOM 857 O O . SER A 1 109 ? -19.441 13.237 7.967 1.00 91.25 109 SER A O 1
ATOM 859 N N . ILE A 1 110 ? -17.237 12.884 7.938 1.00 92.38 110 ILE A N 1
ATOM 860 C CA . ILE A 1 110 ? -17.265 12.119 6.675 1.00 92.38 110 ILE A CA 1
ATOM 861 C C . ILE A 1 110 ? -17.964 10.774 6.887 1.00 92.38 110 ILE A C 1
ATOM 863 O O . ILE A 1 110 ? -18.778 10.388 6.049 1.00 92.38 110 ILE A O 1
ATOM 867 N N . VAL A 1 111 ? -17.655 10.086 7.988 1.00 94.00 111 VAL A N 1
ATOM 868 C CA . VAL A 1 111 ? -18.247 8.790 8.340 1.00 94.00 111 VAL A CA 1
ATOM 869 C C . VAL A 1 111 ? -19.747 8.922 8.599 1.00 94.00 111 VAL A C 1
ATOM 871 O O . VAL A 1 111 ? -20.524 8.166 8.023 1.00 94.00 111 VAL A O 1
ATOM 874 N N . GLU A 1 112 ? -20.168 9.925 9.368 1.00 93.69 112 GLU A N 1
ATOM 875 C CA . GLU A 1 112 ? -21.587 10.193 9.636 1.00 93.69 112 GLU A CA 1
ATOM 876 C C . GLU A 1 112 ? -22.366 10.489 8.347 1.00 93.69 112 GLU A C 1
ATOM 878 O O . GLU A 1 112 ? -23.441 9.940 8.116 1.00 93.69 112 GLU A O 1
ATOM 883 N N . ARG A 1 113 ? -21.802 11.302 7.439 1.00 92.56 113 ARG A N 1
ATOM 884 C CA . ARG A 1 113 ? -22.415 11.562 6.119 1.00 92.56 113 ARG A CA 1
ATOM 885 C C . ARG A 1 113 ? -22.465 10.323 5.221 1.00 92.56 113 ARG A C 1
ATOM 887 O O . ARG A 1 113 ? -23.258 10.293 4.282 1.00 92.56 113 ARG A O 1
ATOM 894 N N . ALA A 1 114 ? -21.622 9.331 5.486 1.00 93.69 114 ALA A N 1
ATOM 895 C CA . ALA A 1 114 ? -21.594 8.047 4.799 1.00 93.69 114 ALA A CA 1
ATOM 896 C C . ALA A 1 114 ? -22.491 6.981 5.466 1.00 93.69 114 ALA A C 1
ATOM 898 O O . ALA A 1 114 ? -22.401 5.803 5.105 1.00 93.69 114 ALA A O 1
ATOM 899 N N . ASP A 1 115 ? -23.373 7.406 6.381 1.00 93.75 115 ASP A N 1
ATOM 900 C CA . ASP A 1 115 ? -24.307 6.566 7.141 1.00 93.75 115 ASP A CA 1
ATOM 901 C C . ASP A 1 115 ? -23.611 5.613 8.128 1.00 93.75 115 ASP A C 1
ATOM 903 O O . ASP A 1 115 ? -24.070 4.502 8.362 1.00 93.75 115 ASP A O 1
ATOM 907 N N . GLY A 1 116 ? -22.458 6.012 8.674 1.00 94.75 116 GLY A N 1
ATOM 908 C CA . GLY A 1 116 ? -21.745 5.278 9.724 1.00 94.75 116 GLY A CA 1
ATOM 909 C C . GLY A 1 116 ? -21.926 5.917 11.100 1.00 94.75 116 GLY A C 1
ATOM 910 O O . GLY A 1 116 ? -22.084 7.132 11.211 1.00 94.75 116 GLY A O 1
ATOM 911 N N . VAL A 1 117 ? -21.863 5.111 12.161 1.00 96.38 117 VAL A N 1
ATOM 912 C CA . VAL A 1 117 ? -21.972 5.583 13.550 1.00 96.38 117 VAL A CA 1
ATOM 913 C C . VAL A 1 117 ? -20.591 5.588 14.194 1.00 96.38 117 VAL A C 1
ATOM 915 O O . VAL A 1 117 ? -19.956 4.545 14.318 1.00 96.38 117 VAL A O 1
ATOM 918 N N . ILE A 1 118 ? -20.111 6.749 14.639 1.00 96.12 118 ILE A N 1
ATOM 919 C CA . ILE A 1 118 ? -18.819 6.833 15.328 1.00 96.12 118 ILE A CA 1
ATOM 920 C C . ILE A 1 118 ? -18.944 6.324 16.764 1.00 96.12 118 ILE A C 1
ATOM 922 O O . ILE A 1 118 ? -19.785 6.783 17.537 1.00 96.12 118 ILE A O 1
ATOM 926 N N . VAL A 1 119 ? -18.063 5.395 17.137 1.00 95.12 119 VAL A N 1
ATOM 927 C CA . VAL A 1 119 ? -17.866 5.008 18.536 1.00 95.12 119 VAL A CA 1
ATOM 928 C C . VAL A 1 119 ? -16.960 6.054 19.194 1.00 95.12 119 VAL A C 1
ATOM 930 O O . VAL A 1 119 ? -15.818 6.219 18.756 1.00 95.12 119 VAL A O 1
ATOM 933 N N . PRO A 1 120 ? -17.433 6.767 20.234 1.00 90.94 120 PRO A N 1
ATOM 934 C CA . PRO A 1 120 ? -16.664 7.837 20.851 1.00 90.94 120 PRO A CA 1
ATOM 935 C C . PRO A 1 120 ? -15.429 7.270 21.554 1.00 90.94 120 PRO A C 1
ATOM 937 O O . PRO A 1 120 ? -15.525 6.336 22.357 1.00 90.94 120 PRO A O 1
ATOM 940 N N . LEU A 1 121 ? -14.282 7.870 21.247 1.00 89.25 121 LEU A N 1
ATOM 941 C CA . LEU A 1 121 ? -12.987 7.577 21.845 1.00 89.25 121 LEU A CA 1
ATOM 942 C C . LEU A 1 121 ? -12.196 8.883 21.928 1.00 89.25 121 LEU A C 1
ATOM 944 O O . LEU A 1 121 ? -11.997 9.549 20.910 1.00 89.25 121 LEU A O 1
ATOM 948 N N . GLU A 1 122 ? -11.755 9.242 23.129 1.00 84.38 122 GLU A N 1
ATOM 949 C CA . GLU A 1 122 ? -10.877 10.394 23.326 1.00 84.38 122 GLU A CA 1
ATOM 950 C C . GLU A 1 122 ? -9.464 10.081 22.818 1.00 84.38 122 GLU A C 1
ATOM 952 O O . GLU A 1 122 ? -8.980 8.960 22.954 1.00 84.38 122 GLU A O 1
ATOM 957 N N . GLU A 1 123 ? -8.756 11.063 22.255 1.00 77.94 123 GLU A N 1
ATOM 958 C CA . GLU A 1 123 ? -7.371 10.840 21.801 1.00 77.94 123 GLU A CA 1
ATOM 959 C C . GLU A 1 123 ? -6.408 10.532 22.960 1.00 77.94 123 GLU A C 1
ATOM 961 O O . GLU A 1 123 ? -5.388 9.879 22.755 1.00 77.94 123 GLU A O 1
ATOM 966 N N . SER A 1 124 ? -6.746 10.968 24.177 1.00 81.38 124 SER A N 1
ATOM 967 C CA . SER A 1 124 ? -6.035 10.646 25.418 1.00 81.38 124 SER A CA 1
ATOM 968 C C . SER A 1 124 ? -6.396 9.284 26.015 1.00 81.38 124 SER A C 1
ATOM 970 O O . SER A 1 124 ? -5.834 8.933 27.054 1.00 81.38 124 SER A O 1
ATOM 972 N N . ALA A 1 125 ? -7.325 8.538 25.408 1.00 84.44 125 ALA A N 1
ATOM 973 C CA . ALA A 1 125 ? -7.730 7.228 25.901 1.00 84.44 125 ALA A CA 1
ATOM 974 C C . ALA A 1 125 ? -6.541 6.260 25.911 1.00 84.44 125 ALA A C 1
ATOM 976 O O . ALA A 1 125 ? -5.728 6.217 24.981 1.00 84.44 125 ALA A O 1
ATOM 977 N N . ASP A 1 126 ? -6.449 5.465 26.974 1.00 88.19 126 ASP A N 1
ATOM 978 C CA . ASP A 1 126 ? -5.422 4.438 27.075 1.00 88.19 126 ASP A CA 1
ATOM 979 C C . ASP A 1 126 ? -5.760 3.199 26.220 1.00 88.19 126 ASP A C 1
ATOM 981 O O . ASP A 1 126 ? -6.860 3.032 25.683 1.00 88.19 126 ASP A O 1
ATOM 985 N N . ALA A 1 127 ? -4.780 2.304 26.080 1.00 88.00 127 ALA A N 1
ATOM 986 C CA . ALA A 1 127 ? -4.914 1.118 25.239 1.00 88.00 127 ALA A CA 1
ATOM 987 C C . ALA A 1 127 ? -5.977 0.115 25.739 1.00 88.00 127 ALA A C 1
ATOM 989 O O . ALA A 1 127 ? -6.488 -0.673 24.940 1.00 88.00 127 ALA A O 1
ATOM 990 N N . GLU A 1 128 ? -6.306 0.103 27.036 1.00 89.25 128 GLU A N 1
ATOM 991 C CA . GLU A 1 128 ? -7.341 -0.782 27.589 1.00 89.25 128 GLU A CA 1
ATOM 992 C C . GLU A 1 128 ? -8.741 -0.199 27.369 1.00 89.25 128 GLU A C 1
ATOM 994 O O . GLU A 1 128 ? -9.687 -0.936 27.076 1.00 89.25 128 GLU A O 1
ATOM 999 N N . GLU A 1 129 ? -8.884 1.123 27.441 1.00 90.50 129 GLU A N 1
ATOM 1000 C CA . GLU A 1 129 ? -10.110 1.807 27.057 1.00 90.50 129 GLU A CA 1
ATOM 1001 C C . GLU A 1 129 ? -10.428 1.599 25.574 1.00 90.50 129 GLU A C 1
ATOM 1003 O O . GLU A 1 129 ? -11.546 1.187 25.251 1.00 90.50 129 GLU A O 1
ATOM 1008 N N . GLU A 1 130 ? -9.446 1.785 24.686 1.00 91.25 130 GLU A N 1
ATOM 1009 C CA . GLU A 1 130 ? -9.614 1.542 23.249 1.00 91.25 130 GLU A CA 1
ATOM 1010 C C . GLU A 1 130 ? -10.039 0.091 22.977 1.00 91.25 130 GLU A C 1
ATOM 1012 O O . GLU A 1 130 ? -11.003 -0.160 22.254 1.00 91.25 130 GLU A O 1
ATOM 1017 N N . LYS A 1 131 ? -9.387 -0.880 23.621 1.00 92.12 131 LYS A N 1
ATOM 1018 C CA . LYS A 1 131 ? -9.734 -2.306 23.523 1.00 92.12 131 LYS A CA 1
ATOM 1019 C C . LYS A 1 131 ? -11.165 -2.598 23.982 1.00 92.12 131 LYS A C 1
ATOM 1021 O O . LYS A 1 131 ? -11.859 -3.386 23.347 1.00 92.12 131 LYS A O 1
ATOM 1026 N N . ARG A 1 132 ? -11.641 -1.966 25.057 1.00 91.88 132 ARG A N 1
ATOM 1027 C CA . ARG A 1 132 ? -13.039 -2.104 25.498 1.00 91.88 132 ARG A CA 1
ATOM 1028 C C . ARG A 1 132 ? -14.007 -1.530 24.461 1.00 91.88 132 ARG A C 1
ATOM 1030 O O . ARG A 1 132 ? -15.037 -2.144 24.204 1.00 91.88 132 ARG A O 1
ATOM 1037 N N . LYS A 1 133 ? -13.659 -0.406 23.826 1.00 92.38 133 LYS A N 1
ATOM 1038 C CA . LYS A 1 133 ? -14.449 0.203 22.745 1.00 92.38 133 LYS A CA 1
ATOM 1039 C C . LYS A 1 133 ? -14.454 -0.609 21.456 1.00 92.38 133 LYS A C 1
ATOM 1041 O O . LYS A 1 133 ? -15.456 -0.591 20.748 1.00 92.38 133 LYS A O 1
ATOM 1046 N N . VAL A 1 134 ? -13.405 -1.384 21.183 1.00 92.25 134 VAL A N 1
ATOM 1047 C CA . VAL A 1 134 ? -13.388 -2.328 20.054 1.00 92.25 134 VAL A CA 1
ATOM 1048 C C . VAL A 1 134 ? -14.540 -3.330 20.151 1.00 92.25 134 VAL A C 1
ATOM 1050 O O . VAL A 1 134 ? -15.149 -3.653 19.136 1.00 92.25 134 VAL A O 1
ATOM 1053 N N . LEU A 1 135 ? -14.916 -3.781 21.351 1.00 90.06 135 LEU A N 1
ATOM 1054 C CA . LEU A 1 135 ? -16.055 -4.696 21.536 1.00 90.06 135 LEU A CA 1
ATOM 1055 C C . LEU A 1 135 ? -17.385 -4.075 21.073 1.00 90.06 135 LEU A C 1
ATOM 1057 O O . LEU A 1 135 ? -18.279 -4.781 20.613 1.00 90.06 135 LEU A O 1
ATOM 1061 N N . GLU A 1 136 ? -17.498 -2.749 21.151 1.00 92.19 136 GLU A N 1
ATOM 1062 C CA . GLU A 1 136 ? -18.681 -1.977 20.765 1.00 92.19 136 GLU A CA 1
ATOM 1063 C C . GLU A 1 136 ? -18.687 -1.577 19.279 1.00 92.19 136 GLU A C 1
ATOM 1065 O O . GLU A 1 136 ? -19.666 -0.977 18.844 1.00 92.19 136 GLU A O 1
ATOM 1070 N N . CYS A 1 137 ? -17.641 -1.875 18.499 1.00 94.56 137 CYS A N 1
ATOM 1071 C CA . CYS A 1 137 ? -17.574 -1.519 17.080 1.00 94.56 137 CYS A CA 1
ATOM 1072 C C . CYS A 1 137 ? -17.695 -2.729 16.144 1.00 94.56 137 CYS A C 1
ATOM 1074 O O . CYS A 1 137 ? -17.382 -3.866 16.511 1.00 94.56 137 CYS A O 1
ATOM 1076 N N . ASP A 1 138 ? -18.133 -2.455 14.918 1.00 94.81 138 ASP A N 1
ATOM 1077 C CA . ASP A 1 138 ? -18.197 -3.414 13.812 1.00 94.81 138 ASP A CA 1
ATOM 1078 C C . ASP A 1 138 ? -16.961 -3.257 12.905 1.00 94.81 138 ASP A C 1
ATOM 1080 O O . ASP A 1 138 ? -16.424 -4.234 12.376 1.00 94.81 138 ASP A O 1
ATOM 1084 N N . ILE A 1 139 ? -16.452 -2.021 12.803 1.00 95.81 139 ILE A N 1
ATOM 1085 C CA . ILE A 1 139 ? -15.289 -1.649 11.996 1.00 95.81 139 ILE A CA 1
ATOM 1086 C C . ILE A 1 139 ? -14.245 -0.946 12.876 1.00 95.81 139 ILE A C 1
ATOM 1088 O O . ILE A 1 139 ? -14.541 0.041 13.552 1.00 95.81 139 ILE A O 1
ATOM 1092 N N . LEU A 1 140 ? -12.999 -1.421 12.842 1.00 95.94 140 LEU A N 1
ATOM 1093 C CA . LEU A 1 140 ? -11.835 -0.759 13.434 1.00 95.94 140 LEU A CA 1
ATOM 1094 C C . LEU A 1 140 ? -10.981 -0.135 12.327 1.00 95.94 140 LEU A C 1
ATOM 1096 O O . LEU A 1 140 ? -10.407 -0.847 11.502 1.00 95.94 140 LEU A O 1
ATOM 1100 N N . VAL A 1 141 ? -10.834 1.189 12.351 1.00 96.12 141 VAL A N 1
ATOM 1101 C CA . VAL A 1 141 ? -9.903 1.909 11.478 1.00 96.12 141 VAL A CA 1
ATOM 1102 C C . VAL A 1 141 ? -8.633 2.218 12.257 1.00 96.12 141 VAL A C 1
ATOM 1104 O O . VAL A 1 141 ? -8.657 2.955 13.242 1.00 96.12 141 VAL A O 1
ATOM 1107 N N . THR A 1 142 ? -7.508 1.659 11.821 1.00 94.44 142 THR A N 1
ATOM 1108 C CA . THR A 1 142 ? -6.227 1.777 12.522 1.00 94.44 142 THR A CA 1
ATOM 1109 C C . THR A 1 142 ? -5.054 1.852 11.546 1.00 94.44 142 THR A C 1
ATOM 1111 O O . THR A 1 142 ? -5.133 1.395 10.404 1.00 94.44 142 THR A O 1
ATOM 1114 N N . LYS A 1 143 ? -3.951 2.480 11.963 1.00 92.38 143 LYS A N 1
ATOM 1115 C CA . LYS A 1 143 ? -2.755 2.649 11.121 1.00 92.38 143 LYS A CA 1
ATOM 1116 C C . LYS A 1 143 ? -1.909 1.383 11.097 1.00 92.38 143 LYS A C 1
ATOM 1118 O O . LYS A 1 143 ? -1.398 0.997 10.043 1.00 92.38 143 LYS A O 1
ATOM 1123 N N . TYR A 1 144 ? -1.772 0.745 12.258 1.00 92.44 144 TYR A N 1
ATOM 1124 C CA . TYR A 1 144 ? -0.786 -0.300 12.482 1.00 92.44 144 TYR A CA 1
ATOM 1125 C C . TYR A 1 144 ? -1.394 -1.641 12.908 1.00 92.44 144 TYR A C 1
ATOM 1127 O O . TYR A 1 144 ? -2.396 -1.689 13.614 1.00 92.44 144 TYR A O 1
ATOM 1135 N N . ARG A 1 145 ? -0.741 -2.745 12.520 1.00 91.25 145 ARG A N 1
ATOM 1136 C CA . ARG A 1 145 ? -1.043 -4.121 12.971 1.00 91.25 145 ARG A CA 1
ATOM 1137 C C . ARG A 1 145 ? -0.435 -4.413 14.344 1.00 91.25 145 ARG A C 1
ATOM 1139 O O . ARG A 1 145 ? 0.362 -5.336 14.497 1.00 91.25 145 ARG A O 1
ATOM 1146 N N . ASN A 1 146 ? -0.703 -3.560 15.322 1.00 86.88 146 ASN A N 1
ATOM 1147 C CA . ASN A 1 146 ? -0.201 -3.721 16.680 1.00 86.88 146 ASN A CA 1
ATOM 1148 C C . ASN A 1 146 ? -1.162 -3.098 17.699 1.00 86.88 146 ASN A C 1
ATOM 1150 O O . ASN A 1 146 ? -2.089 -2.372 17.350 1.00 86.88 146 ASN A O 1
ATOM 1154 N N . GLY A 1 147 ? -0.900 -3.366 18.977 1.00 86.94 147 GLY A N 1
ATOM 1155 C CA . GLY A 1 147 ? -1.681 -2.814 20.080 1.00 86.94 147 GLY A CA 1
ATOM 1156 C C . GLY A 1 147 ? -2.910 -3.650 20.432 1.00 86.94 147 GLY A C 1
ATOM 1157 O O . GLY A 1 147 ? -3.407 -4.451 19.640 1.00 86.94 147 GLY A O 1
ATOM 1158 N N . LEU A 1 148 ? -3.382 -3.471 21.666 1.00 89.12 148 LEU A N 1
ATOM 1159 C CA . LEU A 1 148 ? -4.445 -4.290 22.252 1.00 89.12 148 LEU A CA 1
ATOM 1160 C C . LEU A 1 148 ? -5.746 -4.226 21.446 1.00 89.12 148 LEU A C 1
ATOM 1162 O O . LEU A 1 148 ? -6.404 -5.250 21.280 1.00 89.12 148 LEU A O 1
ATOM 1166 N N . ALA A 1 149 ? -6.072 -3.054 20.898 1.00 90.75 149 ALA A N 1
ATOM 1167 C CA . ALA A 1 149 ? -7.241 -2.844 20.055 1.00 90.75 149 ALA A CA 1
ATOM 1168 C C . ALA A 1 149 ? -7.226 -3.733 18.800 1.00 90.75 149 ALA A C 1
ATOM 1170 O O . ALA A 1 149 ? -8.193 -4.445 18.533 1.00 90.75 149 ALA A O 1
ATOM 1171 N N . TYR A 1 150 ? -6.101 -3.766 18.077 1.00 91.69 150 TYR A N 1
ATOM 1172 C CA . TYR A 1 150 ? -5.936 -4.595 16.881 1.00 91.69 150 TYR A CA 1
ATOM 1173 C C . TYR A 1 150 ? -6.035 -6.093 17.207 1.00 91.69 150 TYR A C 1
ATOM 1175 O O . TYR A 1 150 ? -6.789 -6.820 16.563 1.00 91.69 150 TYR A O 1
ATOM 1183 N N . PHE A 1 151 ? -5.337 -6.556 18.252 1.00 89.69 151 PHE A N 1
ATOM 1184 C CA . PHE A 1 151 ? -5.386 -7.965 18.667 1.00 89.69 151 PHE A CA 1
ATOM 1185 C C . PHE A 1 151 ? -6.762 -8.393 19.176 1.00 89.69 151 PHE A C 1
ATOM 1187 O O . PHE A 1 151 ? -7.158 -9.539 18.973 1.00 89.69 151 PHE A O 1
ATOM 1194 N N . SER A 1 152 ? -7.497 -7.489 19.825 1.00 90.44 152 SER A N 1
ATOM 1195 C CA . SER A 1 152 ? -8.880 -7.741 20.224 1.00 90.44 152 SER A CA 1
ATOM 1196 C C . SER A 1 152 ? -9.798 -7.831 19.009 1.00 90.44 152 SER A C 1
ATOM 1198 O O . SER A 1 152 ? -10.648 -8.713 18.961 1.00 90.44 152 SER A O 1
ATOM 1200 N N . ALA A 1 153 ? -9.608 -6.962 18.012 1.00 91.50 153 ALA A N 1
ATOM 1201 C CA . ALA A 1 153 ? -10.434 -6.948 16.811 1.00 91.50 153 ALA A CA 1
ATOM 1202 C C . ALA A 1 153 ? -10.249 -8.201 15.945 1.00 91.50 153 ALA A C 1
ATOM 1204 O O . ALA A 1 153 ? -11.231 -8.682 15.399 1.00 91.50 153 ALA A O 1
ATOM 1205 N N . ILE A 1 154 ? -9.035 -8.767 15.857 1.00 90.25 154 ILE A N 1
ATOM 1206 C CA . ILE A 1 154 ? -8.785 -10.009 15.094 1.00 90.25 154 ILE A CA 1
ATOM 1207 C C . ILE A 1 154 ? -9.512 -11.216 15.703 1.00 90.25 154 ILE A C 1
ATOM 1209 O O . ILE A 1 154 ? -9.883 -12.145 14.990 1.00 90.25 154 ILE A O 1
ATOM 1213 N N . LYS A 1 155 ? -9.685 -11.236 17.030 1.00 88.56 155 LYS A N 1
ATOM 1214 C CA . LYS A 1 155 ? -10.320 -12.356 17.748 1.00 88.56 155 LYS A CA 1
ATOM 1215 C C . LYS A 1 155 ? -11.835 -12.412 17.532 1.00 88.56 155 LYS A C 1
ATOM 1217 O O . LYS A 1 155 ? -12.461 -13.409 17.881 1.00 88.56 155 LYS A O 1
ATOM 1222 N N . GLU A 1 156 ? -12.410 -11.365 16.955 1.00 87.56 156 GLU A N 1
ATOM 1223 C CA . GLU A 1 156 ? -13.834 -11.216 16.688 1.00 87.56 156 GLU A CA 1
ATOM 1224 C C . GLU A 1 156 ? -14.086 -11.032 15.183 1.00 87.56 156 GLU A C 1
ATOM 1226 O O . GLU A 1 156 ? -13.174 -10.668 14.442 1.00 87.56 156 GLU A O 1
ATOM 1231 N N . PRO A 1 157 ? -15.315 -11.262 14.692 1.00 87.94 157 PRO A N 1
ATOM 1232 C CA . PRO A 1 157 ? -15.660 -11.057 13.286 1.00 87.94 157 PRO A CA 1
ATOM 1233 C C . PRO A 1 157 ? -15.826 -9.559 12.955 1.00 87.94 157 PRO A C 1
ATOM 1235 O O . PRO A 1 157 ? -16.889 -9.132 12.511 1.00 87.94 157 PRO A O 1
ATOM 1238 N N . LYS A 1 158 ? -14.792 -8.749 13.210 1.00 91.50 158 LYS A N 1
ATOM 1239 C CA . LYS A 1 158 ? -14.769 -7.305 12.936 1.00 91.50 158 LYS A CA 1
ATOM 1240 C C . LYS A 1 158 ? -14.017 -7.000 11.650 1.00 91.50 158 LYS A C 1
ATOM 1242 O O . LYS A 1 158 ? -13.059 -7.683 11.287 1.00 91.50 158 LYS A O 1
ATOM 1247 N N . VAL A 1 159 ? -14.405 -5.917 10.987 1.00 93.56 159 VAL A N 1
ATOM 1248 C CA . VAL A 1 159 ? -13.684 -5.408 9.819 1.00 93.56 159 VAL A CA 1
ATOM 1249 C C . VAL A 1 159 ? -12.541 -4.518 10.297 1.00 93.56 159 VAL A C 1
ATOM 1251 O O . VAL A 1 159 ? -12.767 -3.495 10.936 1.00 93.56 159 VAL A O 1
ATOM 1254 N N . ILE A 1 160 ? -11.300 -4.887 9.984 1.00 94.81 160 ILE A N 1
ATOM 1255 C CA . ILE A 1 160 ? -10.116 -4.089 10.323 1.00 94.81 160 ILE A CA 1
ATOM 1256 C C . ILE A 1 160 ? -9.588 -3.423 9.057 1.00 94.81 160 ILE A C 1
ATOM 1258 O O . ILE A 1 160 ? -9.289 -4.100 8.072 1.00 94.81 160 ILE A O 1
ATOM 1262 N N . ALA A 1 161 ? -9.450 -2.101 9.084 1.00 95.38 161 ALA A N 1
ATOM 1263 C CA . ALA A 1 161 ? -9.135 -1.313 7.902 1.00 95.38 161 ALA A CA 1
ATOM 1264 C C . ALA A 1 161 ? -8.193 -0.137 8.193 1.00 95.38 161 ALA A C 1
ATOM 1266 O O . ALA A 1 161 ? -8.006 0.280 9.334 1.00 95.38 161 ALA A O 1
ATOM 1267 N N . SER A 1 162 ? -7.598 0.414 7.138 1.00 95.06 162 SER A N 1
ATOM 1268 C CA . SER A 1 162 ? -6.816 1.651 7.169 1.00 95.06 162 SER A CA 1
ATOM 1269 C C . SER A 1 162 ? -7.677 2.868 6.800 1.00 95.06 162 SER A C 1
ATOM 1271 O O . SER A 1 162 ? -8.780 2.744 6.264 1.00 95.06 162 SER A O 1
ATOM 1273 N N . LEU A 1 163 ? -7.146 4.079 7.002 1.00 93.12 163 LEU A N 1
ATOM 1274 C CA . LEU A 1 163 ? -7.790 5.303 6.501 1.00 93.12 163 LEU A CA 1
ATOM 1275 C C . LEU A 1 163 ? -7.936 5.321 4.974 1.00 93.12 163 LEU A C 1
ATOM 1277 O O . LEU A 1 163 ? -8.924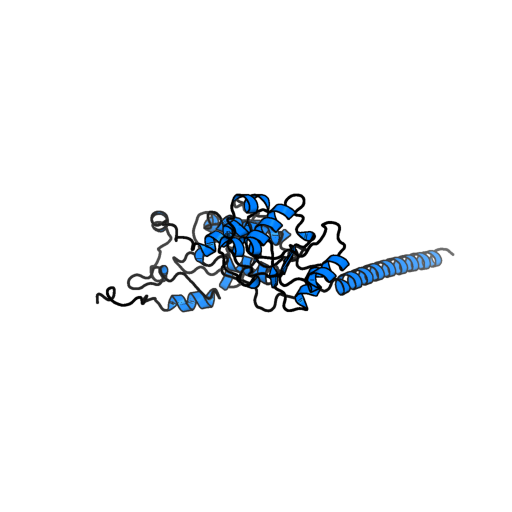 5.839 4.461 1.00 93.12 163 LEU A O 1
ATOM 1281 N N . SER A 1 164 ? -6.986 4.739 4.236 1.00 93.00 164 SER A N 1
ATOM 1282 C CA . SER A 1 164 ? -7.073 4.676 2.773 1.00 93.00 164 SER A CA 1
ATOM 1283 C C . SER A 1 164 ? -8.261 3.830 2.314 1.00 93.00 164 SER A C 1
ATOM 1285 O O . SER A 1 164 ? -8.913 4.203 1.340 1.00 93.00 164 SER A O 1
ATOM 1287 N N . TRP A 1 165 ? -8.586 2.746 3.033 1.00 94.94 165 TRP A N 1
ATOM 1288 C CA . TRP A 1 165 ? -9.811 1.978 2.791 1.00 94.94 165 TRP A CA 1
ATOM 1289 C C . TRP A 1 165 ? -11.058 2.811 3.061 1.00 94.94 165 TRP A C 1
ATOM 1291 O O . TRP A 1 165 ? -11.931 2.874 2.201 1.00 94.94 165 TRP A O 1
ATOM 1301 N N . LEU A 1 166 ? -11.109 3.498 4.209 1.00 94.38 166 LEU A N 1
ATOM 1302 C CA . LEU A 1 166 ? -12.241 4.345 4.590 1.00 94.38 166 LEU A CA 1
ATOM 1303 C C . LEU A 1 166 ? -12.538 5.383 3.498 1.00 94.38 166 LEU A C 1
ATOM 1305 O O . LEU A 1 166 ? -13.666 5.505 3.029 1.00 94.38 166 LEU A O 1
ATOM 1309 N N . PHE A 1 167 ? -11.509 6.095 3.040 1.00 92.56 167 PHE A N 1
ATOM 1310 C CA . PHE A 1 167 ? -11.641 7.079 1.967 1.00 92.56 167 PHE A CA 1
ATOM 1311 C C . PHE A 1 167 ? -12.060 6.447 0.639 1.00 92.56 167 PHE A C 1
ATOM 1313 O O . PHE A 1 167 ? -12.853 7.037 -0.094 1.00 92.56 167 PHE A O 1
ATOM 1320 N N . HIS A 1 168 ? -11.570 5.242 0.345 1.00 91.69 168 HIS A N 1
ATOM 1321 C CA . HIS A 1 168 ? -11.936 4.506 -0.857 1.00 91.69 168 HIS A CA 1
ATOM 1322 C C . HIS A 1 168 ? -13.414 4.126 -0.876 1.00 91.69 168 HIS A C 1
ATOM 1324 O O . HIS A 1 168 ? -14.127 4.550 -1.787 1.00 91.69 168 HIS A O 1
ATOM 1330 N N . VAL A 1 169 ? -13.891 3.391 0.133 1.00 93.06 169 VAL A N 1
ATOM 1331 C CA . VAL A 1 169 ? -15.275 2.889 0.178 1.00 93.06 169 VAL A CA 1
ATOM 1332 C C . VAL A 1 169 ? -16.290 4.027 0.208 1.00 93.06 169 VAL A C 1
ATOM 1334 O O . VAL A 1 169 ? -17.306 3.957 -0.482 1.00 93.06 169 VAL A O 1
ATOM 1337 N N . VAL A 1 170 ? -15.975 5.122 0.909 1.00 92.12 170 VAL A N 1
ATOM 1338 C CA . VAL A 1 170 ? -16.812 6.329 0.949 1.00 92.12 170 VAL A CA 1
ATOM 1339 C C . VAL A 1 170 ? -16.831 7.050 -0.400 1.00 92.12 170 VAL A C 1
ATOM 1341 O O . VAL A 1 170 ? -17.876 7.553 -0.814 1.00 92.12 170 VAL A O 1
ATOM 1344 N N . SER A 1 171 ? -15.697 7.099 -1.108 1.00 89.12 171 SER A N 1
ATOM 1345 C CA . SER A 1 171 ? -15.611 7.754 -2.416 1.00 89.12 171 SER A CA 1
ATOM 1346 C C . SER A 1 171 ? -16.354 6.978 -3.506 1.00 89.12 171 SER A C 1
ATOM 1348 O O . SER A 1 171 ? -16.992 7.603 -4.358 1.00 89.12 171 SER A O 1
ATOM 1350 N N . ILE A 1 172 ? -16.280 5.643 -3.503 1.00 89.75 172 ILE A N 1
ATOM 1351 C CA . ILE A 1 172 ? -16.965 4.810 -4.502 1.00 89.75 172 ILE A CA 1
ATOM 1352 C C . ILE A 1 172 ? -18.427 4.529 -4.119 1.00 89.75 172 ILE A C 1
ATOM 1354 O O . ILE A 1 172 ? -19.271 4.411 -5.008 1.00 89.75 172 ILE A O 1
ATOM 1358 N N . GLY A 1 173 ? -18.756 4.524 -2.823 1.00 89.06 173 GLY A N 1
ATOM 1359 C CA . GLY A 1 173 ? -20.085 4.193 -2.295 1.00 89.06 173 GLY A CA 1
ATOM 1360 C C . GLY A 1 173 ? -20.375 2.693 -2.298 1.00 89.06 173 GLY A C 1
ATOM 1361 O O . GLY A 1 173 ? -21.490 2.274 -2.587 1.00 89.06 173 GLY A O 1
ATOM 1362 N N . THR A 1 174 ? -19.360 1.861 -2.081 1.00 89.62 174 THR A N 1
ATOM 1363 C CA . THR A 1 174 ? -19.485 0.398 -2.068 1.00 89.62 174 THR A CA 1
ATOM 1364 C C . THR A 1 174 ? -18.556 -0.160 -1.005 1.00 89.62 174 THR A C 1
ATOM 1366 O O . THR A 1 174 ? -17.373 0.177 -0.982 1.00 89.62 174 THR A O 1
ATOM 1369 N N . SER A 1 175 ? -19.102 -0.997 -0.123 1.00 87.69 175 SER A N 1
ATOM 1370 C CA . SER A 1 175 ? -18.320 -1.675 0.905 1.00 87.69 175 SER A CA 1
ATOM 1371 C C . SER A 1 175 ? -17.560 -2.833 0.260 1.00 87.69 175 SER A C 1
ATOM 1373 O O . SER A 1 175 ? -18.163 -3.725 -0.335 1.00 87.69 175 SER A O 1
ATOM 1375 N N . THR A 1 176 ? -16.233 -2.780 0.324 1.00 90.81 176 THR A N 1
ATOM 1376 C CA . THR A 1 176 ? -15.318 -3.810 -0.194 1.00 90.81 176 THR A CA 1
ATOM 1377 C C . THR A 1 176 ? -14.490 -4.363 0.953 1.00 90.81 176 THR A C 1
ATOM 1379 O O . THR A 1 176 ? -14.209 -3.624 1.900 1.00 90.81 176 THR A O 1
ATOM 1382 N N . SER A 1 177 ? -14.014 -5.605 0.873 1.00 91.81 177 SER A N 1
ATOM 1383 C CA . SER A 1 177 ? -13.154 -6.129 1.937 1.00 91.81 177 SER A CA 1
ATOM 1384 C C . SER A 1 177 ? -11.831 -5.344 2.008 1.00 91.81 177 SER A C 1
ATOM 1386 O O . SER A 1 177 ? -11.184 -5.137 0.975 1.00 91.81 177 SER A O 1
ATOM 1388 N N . PRO A 1 178 ? -11.369 -4.915 3.202 1.00 92.50 178 PRO A N 1
ATOM 1389 C CA . PRO A 1 178 ? -10.056 -4.284 3.353 1.00 92.50 178 PRO A CA 1
ATOM 1390 C C . PRO A 1 178 ? -8.888 -5.180 2.927 1.00 92.50 178 PRO A C 1
ATOM 1392 O O . PRO A 1 178 ? -7.803 -4.675 2.645 1.00 92.50 178 PRO A O 1
ATOM 1395 N N . LEU A 1 179 ? -9.102 -6.498 2.859 1.00 91.25 179 LEU A N 1
ATOM 1396 C CA . LEU A 1 179 ? -8.089 -7.466 2.445 1.00 91.25 179 LEU A CA 1
ATOM 1397 C C . LEU A 1 179 ? -7.875 -7.492 0.931 1.00 91.25 179 LEU A C 1
ATOM 1399 O O . LEU A 1 179 ? -6.813 -7.911 0.493 1.00 91.25 179 LEU A O 1
ATOM 1403 N N . GLU A 1 180 ? -8.814 -6.998 0.122 1.00 89.81 180 GLU A N 1
ATOM 1404 C CA . GLU A 1 180 ? -8.707 -7.036 -1.344 1.00 89.81 180 GLU A CA 1
ATOM 1405 C C . GLU A 1 180 ? -7.569 -6.168 -1.899 1.00 89.81 180 GLU A C 1
ATOM 1407 O O . GLU A 1 180 ? -7.143 -6.371 -3.035 1.00 89.81 180 GLU A O 1
ATOM 1412 N N . ARG A 1 181 ? -7.069 -5.190 -1.125 1.00 90.94 181 ARG A N 1
ATOM 1413 C CA . ARG A 1 181 ? -6.046 -4.230 -1.568 1.00 90.94 181 ARG A CA 1
ATOM 1414 C C . ARG A 1 181 ? -4.991 -4.002 -0.491 1.00 90.94 181 ARG A C 1
ATOM 1416 O O . ARG A 1 181 ? -5.304 -3.813 0.679 1.00 90.94 181 ARG A O 1
ATOM 1423 N N . LEU A 1 182 ? -3.730 -3.898 -0.905 1.00 91.25 182 LEU A N 1
ATOM 1424 C CA . LEU A 1 182 ? -2.588 -3.817 0.019 1.00 91.25 182 LEU A CA 1
ATOM 1425 C C . LEU A 1 182 ? -2.665 -2.679 1.046 1.00 91.25 182 LEU A C 1
ATOM 1427 O O . LEU A 1 182 ? -2.430 -2.899 2.229 1.00 91.25 182 LEU A O 1
ATOM 1431 N N . LEU A 1 183 ? -2.992 -1.461 0.606 1.00 92.81 183 LEU A N 1
ATOM 1432 C CA . LEU A 1 183 ? -3.021 -0.281 1.480 1.00 92.81 183 LEU A CA 1
ATOM 1433 C C . LEU A 1 183 ? -4.354 -0.099 2.212 1.00 92.81 183 LEU A C 1
ATOM 1435 O O . LEU A 1 183 ? -4.491 0.852 2.977 1.00 92.81 183 LEU A O 1
ATOM 1439 N N . HIS A 1 184 ? -5.339 -0.969 1.975 1.00 93.88 184 HIS A N 1
ATOM 1440 C CA . HIS A 1 184 ? -6.638 -0.910 2.645 1.00 93.88 184 HIS A CA 1
ATOM 1441 C C . HIS A 1 184 ? -6.629 -1.589 4.013 1.00 93.88 184 HIS A C 1
ATOM 1443 O O . HIS A 1 184 ? -7.426 -1.240 4.879 1.00 93.88 184 HIS A O 1
ATOM 1449 N N . TYR A 1 185 ? -5.693 -2.502 4.235 1.00 93.81 185 TYR A N 1
ATOM 1450 C CA . TYR A 1 185 ? -5.464 -3.102 5.537 1.00 93.81 185 TYR A CA 1
ATOM 1451 C C . TYR A 1 185 ? -4.354 -2.339 6.289 1.00 93.81 185 TYR A C 1
ATOM 1453 O O . TYR A 1 185 ? -3.443 -1.812 5.640 1.00 93.81 185 TYR A O 1
ATOM 1461 N N . PRO A 1 186 ? -4.380 -2.262 7.637 1.00 93.31 186 PRO A N 1
ATOM 1462 C CA . PRO A 1 186 ? -3.300 -1.648 8.414 1.00 93.31 186 PRO A CA 1
ATOM 1463 C C . PRO A 1 186 ? -1.932 -2.257 8.087 1.00 93.31 186 PRO A C 1
ATOM 1465 O O . PRO A 1 186 ? -1.846 -3.389 7.609 1.00 93.31 186 PRO A O 1
ATOM 1468 N N . ILE A 1 187 ? -0.843 -1.543 8.364 1.00 92.50 187 ILE A N 1
ATOM 1469 C CA . ILE A 1 187 ? 0.528 -2.005 8.073 1.00 92.50 187 ILE A CA 1
ATOM 1470 C C . ILE A 1 187 ? 1.267 -2.404 9.355 1.00 92.50 187 ILE A C 1
ATOM 1472 O O . ILE A 1 187 ? 0.969 -1.876 10.420 1.00 92.50 187 ILE A O 1
ATOM 1476 N N . PRO A 1 188 ? 2.237 -3.325 9.331 1.00 91.88 188 PRO A N 1
ATOM 1477 C CA . PRO A 1 188 ? 3.117 -3.515 10.481 1.00 91.88 188 PRO A CA 1
ATOM 1478 C C . PRO A 1 188 ? 3.851 -2.216 10.853 1.00 91.88 188 PRO A C 1
ATOM 1480 O O . PRO A 1 188 ? 4.200 -1.412 9.992 1.00 91.88 188 PRO A O 1
ATOM 1483 N N . ASN A 1 189 ? 4.096 -2.007 12.147 1.00 88.25 189 ASN A N 1
ATOM 1484 C CA . ASN A 1 189 ? 4.763 -0.802 12.659 1.00 88.25 189 ASN A CA 1
ATOM 1485 C C . ASN A 1 189 ? 6.292 -0.801 12.454 1.00 88.25 189 ASN A C 1
ATOM 1487 O O . ASN A 1 189 ? 6.951 0.199 12.730 1.00 88.25 189 ASN A O 1
ATOM 1491 N N . LYS A 1 190 ? 6.863 -1.924 12.010 1.00 90.69 190 LYS A N 1
ATOM 1492 C CA . LYS A 1 190 ? 8.288 -2.088 11.717 1.00 90.69 190 LYS A CA 1
ATOM 1493 C C . LYS A 1 190 ? 8.486 -2.263 10.220 1.00 90.69 190 LYS A C 1
ATOM 1495 O O . LYS A 1 190 ? 7.738 -3.000 9.580 1.00 90.69 190 LYS A O 1
ATOM 1500 N N . HIS A 1 191 ? 9.541 -1.648 9.696 1.00 93.50 191 HIS A N 1
ATOM 1501 C CA . HIS A 1 191 ? 10.006 -1.903 8.337 1.00 93.50 191 HIS A CA 1
ATOM 1502 C C . HIS A 1 191 ? 10.397 -3.370 8.147 1.00 93.50 191 HIS A C 1
ATOM 1504 O O . HIS A 1 191 ? 10.689 -4.089 9.107 1.00 93.50 191 HIS A O 1
ATOM 1510 N N . ILE A 1 192 ? 10.427 -3.796 6.890 1.00 93.50 192 ILE A N 1
ATOM 1511 C CA . ILE A 1 192 ? 10.887 -5.129 6.529 1.00 93.50 192 ILE A CA 1
ATOM 1512 C C . ILE A 1 192 ? 12.398 -5.210 6.776 1.00 93.50 192 ILE A C 1
ATOM 1514 O O . ILE A 1 192 ? 13.166 -4.347 6.342 1.00 93.50 192 ILE A O 1
ATOM 1518 N N . GLU A 1 193 ? 12.837 -6.266 7.456 1.00 92.62 193 GLU A N 1
ATOM 1519 C CA . GLU A 1 193 ? 14.257 -6.511 7.705 1.00 92.62 193 GLU A CA 1
ATOM 1520 C C . GLU A 1 193 ? 15.048 -6.593 6.385 1.00 92.62 193 GLU A C 1
ATOM 1522 O O . GLU A 1 193 ? 14.646 -7.271 5.436 1.00 92.62 193 GLU A O 1
ATOM 1527 N N . GLY A 1 194 ? 16.158 -5.852 6.306 1.00 92.81 194 GLY A N 1
ATOM 1528 C CA . GLY A 1 194 ? 17.011 -5.752 5.115 1.00 92.81 194 GLY A CA 1
ATOM 1529 C C . GLY A 1 194 ? 16.463 -4.863 3.992 1.00 92.81 194 GLY A C 1
ATOM 1530 O O . GLY A 1 194 ? 17.177 -4.574 3.038 1.00 92.81 194 GLY A O 1
ATOM 1531 N N . PHE A 1 195 ? 15.222 -4.378 4.078 1.00 95.00 195 PHE A N 1
ATOM 1532 C CA . PHE A 1 195 ? 14.636 -3.560 3.010 1.00 95.00 195 PHE A CA 1
ATOM 1533 C C . PHE A 1 195 ? 15.212 -2.135 2.972 1.00 95.00 195 PHE A C 1
ATOM 1535 O O . PHE A 1 195 ? 15.256 -1.513 1.914 1.00 95.00 195 PHE A O 1
ATOM 1542 N N . THR A 1 196 ? 15.739 -1.645 4.099 1.00 95.56 196 THR A N 1
ATOM 1543 C CA . THR A 1 196 ? 16.440 -0.351 4.214 1.00 95.56 196 THR A CA 1
ATOM 1544 C C . THR A 1 196 ? 17.732 -0.273 3.404 1.00 95.56 196 THR A C 1
ATOM 1546 O O . THR A 1 196 ? 18.228 0.819 3.141 1.00 95.56 196 THR A O 1
ATOM 1549 N N . GLU A 1 197 ? 18.292 -1.415 3.005 1.00 95.06 197 GLU A N 1
ATOM 1550 C CA . GLU A 1 197 ? 19.487 -1.478 2.158 1.00 95.06 197 GLU A CA 1
ATOM 1551 C C . GLU A 1 197 ? 19.161 -1.210 0.682 1.00 95.06 197 GLU A C 1
ATOM 1553 O O . GLU A 1 197 ? 20.059 -0.950 -0.122 1.00 95.06 197 GLU A O 1
ATOM 1558 N N . HIS A 1 198 ? 17.880 -1.254 0.305 1.00 97.50 198 HIS A N 1
ATOM 1559 C CA . HIS A 1 198 ? 17.468 -1.066 -1.074 1.00 97.50 198 HIS A CA 1
ATOM 1560 C C . HIS A 1 198 ? 17.309 0.408 -1.449 1.00 97.50 198 HIS A C 1
ATOM 1562 O O . HIS A 1 198 ? 16.605 1.181 -0.799 1.00 97.50 198 HIS A O 1
ATOM 1568 N N . LYS A 1 199 ? 17.902 0.761 -2.594 1.00 98.00 199 LYS A N 1
ATOM 1569 C CA . LYS A 1 199 ? 17.662 2.013 -3.320 1.00 98.00 199 LYS A CA 1
ATOM 1570 C C . LYS A 1 199 ? 16.919 1.686 -4.606 1.00 98.00 199 LYS A C 1
ATOM 1572 O O . LYS A 1 199 ? 17.520 1.226 -5.582 1.00 98.00 199 LYS A O 1
ATOM 1577 N N . ILE A 1 200 ? 15.616 1.922 -4.621 1.00 98.19 200 ILE A N 1
ATOM 1578 C CA . ILE A 1 200 ? 14.708 1.462 -5.673 1.00 98.19 200 ILE A CA 1
ATOM 1579 C C . ILE A 1 200 ? 14.310 2.634 -6.569 1.00 98.19 200 ILE A C 1
ATOM 1581 O O . ILE A 1 200 ? 13.935 3.705 -6.095 1.00 98.19 200 ILE A O 1
ATOM 1585 N N . THR A 1 201 ? 14.347 2.425 -7.882 1.00 97.25 201 THR A N 1
ATOM 1586 C CA . THR A 1 201 ? 13.758 3.361 -8.849 1.00 97.25 201 THR A CA 1
ATOM 1587 C C . THR A 1 201 ? 12.682 2.666 -9.675 1.00 97.25 201 THR A C 1
ATOM 1589 O O . THR A 1 201 ? 12.643 1.441 -9.773 1.00 97.25 201 THR A O 1
ATOM 1592 N N . ILE A 1 202 ? 11.799 3.466 -10.270 1.00 96.94 202 ILE A N 1
ATOM 1593 C CA . ILE A 1 202 ? 10.648 2.999 -11.046 1.00 96.94 202 ILE A CA 1
ATOM 1594 C C . ILE A 1 202 ? 10.776 3.505 -12.491 1.00 96.94 202 ILE A C 1
ATOM 1596 O O . ILE A 1 202 ? 11.218 4.642 -12.726 1.00 96.94 202 ILE A O 1
ATOM 1600 N N . THR A 1 203 ? 10.378 2.675 -13.456 1.00 94.00 203 THR A N 1
ATOM 1601 C CA . THR A 1 203 ? 10.270 3.012 -14.884 1.00 94.00 203 THR A CA 1
ATOM 1602 C C . THR A 1 203 ? 8.967 2.490 -15.489 1.00 94.00 203 THR A C 1
ATOM 1604 O O . THR A 1 203 ? 8.419 1.498 -15.018 1.00 94.00 203 THR A O 1
ATOM 1607 N N . ASN A 1 204 ? 8.467 3.164 -16.530 1.00 89.56 204 ASN A N 1
ATOM 1608 C CA . ASN A 1 204 ? 7.247 2.791 -17.265 1.00 89.56 204 ASN A CA 1
ATOM 1609 C C . ASN A 1 204 ? 5.950 2.818 -16.418 1.00 89.56 204 ASN A C 1
ATOM 1611 O O . ASN A 1 204 ? 4.926 2.308 -16.845 1.00 89.56 204 ASN A O 1
ATOM 1615 N N . PHE A 1 205 ? 5.968 3.479 -15.253 1.00 90.38 205 PHE A N 1
ATOM 1616 C CA . PHE A 1 205 ? 4.774 3.850 -14.482 1.00 90.38 205 PHE A CA 1
ATOM 1617 C C . PHE A 1 205 ? 4.631 5.374 -14.442 1.00 90.38 205 PHE A C 1
ATOM 1619 O O . PHE A 1 205 ? 5.611 6.096 -14.220 1.00 90.38 205 PHE A O 1
ATOM 1626 N N . THR A 1 206 ? 3.410 5.872 -14.626 1.00 86.06 206 THR A N 1
ATOM 1627 C CA . THR A 1 206 ? 3.103 7.309 -14.695 1.00 86.06 206 THR A CA 1
ATOM 1628 C C . THR A 1 206 ? 1.975 7.698 -13.746 1.00 86.06 206 THR A C 1
ATOM 1630 O O . THR A 1 206 ? 1.134 6.868 -13.412 1.00 86.06 206 THR A O 1
ATOM 1633 N N . GLY A 1 207 ? 1.927 8.976 -13.355 1.00 88.06 207 GLY A N 1
ATOM 1634 C CA . GLY A 1 207 ? 0.846 9.516 -12.527 1.00 88.06 207 GLY A CA 1
ATOM 1635 C C . GLY A 1 207 ? 0.735 8.823 -11.169 1.00 88.06 207 GLY A C 1
ATOM 1636 O O . GLY A 1 207 ? 1.745 8.493 -10.549 1.00 88.06 207 GLY A O 1
ATOM 1637 N N . GLU A 1 208 ? -0.495 8.584 -10.727 1.00 86.88 208 GLU A N 1
ATOM 1638 C CA . GLU A 1 208 ? -0.787 8.048 -9.393 1.00 86.88 208 GLU A CA 1
ATOM 1639 C C . GLU A 1 208 ? -0.281 6.608 -9.194 1.00 86.88 208 GLU A C 1
ATOM 1641 O O . GLU A 1 208 ? 0.127 6.246 -8.097 1.00 86.88 208 GLU A O 1
ATOM 1646 N N . ALA A 1 209 ? -0.185 5.803 -10.260 1.00 89.25 209 ALA A N 1
ATOM 1647 C CA . ALA A 1 209 ? 0.399 4.460 -10.187 1.00 89.25 209 ALA A CA 1
ATOM 1648 C C . ALA A 1 209 ? 1.870 4.488 -9.721 1.00 89.25 209 ALA A C 1
ATOM 1650 O O . ALA A 1 209 ? 2.333 3.598 -9.004 1.00 89.25 209 ALA A O 1
ATOM 1651 N N . ARG A 1 210 ? 2.617 5.531 -10.107 1.00 92.62 210 ARG A N 1
ATOM 1652 C CA . ARG A 1 210 ? 4.003 5.728 -9.666 1.00 92.62 210 ARG A CA 1
ATOM 1653 C C . ARG A 1 210 ? 4.075 6.135 -8.196 1.00 92.62 210 ARG A C 1
ATOM 1655 O O . ARG A 1 210 ? 4.959 5.648 -7.491 1.00 92.62 210 ARG A O 1
ATOM 1662 N N . GLU A 1 211 ? 3.182 7.015 -7.750 1.00 92.38 211 GLU A N 1
ATOM 1663 C CA . GLU A 1 211 ? 3.139 7.438 -6.347 1.00 92.38 211 GLU A CA 1
ATOM 1664 C C . GLU A 1 211 ? 2.695 6.284 -5.435 1.00 92.38 211 GLU A C 1
ATOM 1666 O O . GLU A 1 211 ? 3.350 6.041 -4.424 1.00 92.38 211 GLU A O 1
ATOM 1671 N N . TYR A 1 212 ? 1.749 5.445 -5.875 1.00 93.94 212 TYR A N 1
ATOM 1672 C CA . TYR A 1 212 ? 1.375 4.204 -5.187 1.00 93.94 212 TYR A CA 1
ATOM 1673 C C . TYR A 1 212 ? 2.579 3.276 -4.946 1.00 93.94 212 TYR A C 1
ATOM 1675 O O . TYR A 1 212 ? 2.832 2.846 -3.819 1.00 93.94 212 TYR A O 1
ATOM 1683 N N . LEU A 1 213 ? 3.378 2.999 -5.983 1.00 95.56 213 LEU A N 1
ATOM 1684 C CA . LEU A 1 213 ? 4.595 2.189 -5.848 1.00 95.56 213 LEU A CA 1
ATOM 1685 C C . LEU A 1 213 ? 5.626 2.840 -4.921 1.00 95.56 213 LEU A C 1
ATOM 1687 O O . LEU A 1 213 ? 6.230 2.161 -4.094 1.00 95.56 213 LEU A O 1
ATOM 1691 N N . LYS A 1 214 ? 5.827 4.156 -5.037 1.00 96.38 214 LYS A N 1
ATOM 1692 C CA . LYS A 1 214 ? 6.708 4.911 -4.139 1.00 96.38 214 LYS A CA 1
ATOM 1693 C C . LYS A 1 214 ? 6.242 4.785 -2.689 1.00 96.38 214 LYS A C 1
ATOM 1695 O O . LYS A 1 214 ? 7.073 4.525 -1.822 1.00 96.38 214 LYS A O 1
ATOM 1700 N N . LYS A 1 215 ? 4.936 4.889 -2.429 1.00 95.31 215 LYS A N 1
ATOM 1701 C CA . LYS A 1 215 ? 4.358 4.693 -1.100 1.00 95.31 215 LYS A CA 1
ATOM 1702 C C . LYS A 1 215 ? 4.670 3.294 -0.566 1.00 95.31 215 LYS A C 1
ATOM 1704 O O . LYS A 1 215 ? 5.205 3.194 0.536 1.00 95.31 215 LYS A O 1
ATOM 1709 N N . LEU A 1 216 ? 4.465 2.236 -1.355 1.00 96.50 216 LEU A N 1
ATOM 1710 C CA . LEU A 1 216 ? 4.834 0.866 -0.965 1.00 96.50 216 LEU A CA 1
ATOM 1711 C C . LEU A 1 216 ? 6.332 0.725 -0.637 1.00 96.50 216 LEU A C 1
ATOM 1713 O O . LEU A 1 216 ? 6.674 0.170 0.406 1.00 96.50 216 LEU A O 1
ATOM 1717 N N . ILE A 1 217 ? 7.221 1.263 -1.483 1.00 97.38 217 ILE A N 1
ATOM 1718 C CA . ILE A 1 217 ? 8.682 1.255 -1.265 1.00 97.38 217 ILE A CA 1
ATOM 1719 C C . ILE A 1 217 ? 9.028 1.904 0.080 1.00 97.38 217 ILE A C 1
ATOM 1721 O O . ILE A 1 217 ? 9.750 1.312 0.883 1.00 97.38 217 ILE A O 1
ATOM 1725 N N . THR A 1 218 ? 8.480 3.096 0.336 1.00 96.06 218 THR A N 1
ATOM 1726 C CA . THR A 1 218 ? 8.770 3.858 1.558 1.00 96.06 218 THR A CA 1
ATOM 1727 C C . THR A 1 218 ? 8.213 3.195 2.815 1.00 96.06 218 THR A C 1
ATOM 1729 O O . THR A 1 218 ? 8.922 3.124 3.812 1.00 96.06 218 THR A O 1
ATOM 1732 N N . ILE A 1 219 ? 6.993 2.645 2.763 1.00 95.12 219 ILE A N 1
ATOM 1733 C CA . ILE A 1 219 ? 6.364 1.938 3.890 1.00 95.12 219 ILE A CA 1
ATOM 1734 C C . ILE A 1 219 ? 7.190 0.718 4.312 1.00 95.12 219 ILE A C 1
ATOM 1736 O O . ILE A 1 219 ? 7.333 0.442 5.500 1.00 95.12 219 ILE A O 1
ATOM 1740 N N . MET A 1 220 ? 7.749 -0.010 3.346 1.00 96.44 220 MET A N 1
ATOM 1741 C CA . MET A 1 220 ? 8.579 -1.178 3.637 1.00 96.44 220 MET A CA 1
ATOM 1742 C C . MET A 1 220 ? 9.984 -0.811 4.135 1.00 96.44 220 MET A C 1
ATOM 1744 O O . MET A 1 220 ? 10.674 -1.683 4.659 1.00 96.44 220 MET A O 1
ATOM 1748 N N . GLY A 1 221 ? 10.392 0.458 4.018 1.00 96.38 221 GLY A N 1
ATOM 1749 C CA . GLY A 1 221 ? 11.643 1.000 4.553 1.00 96.38 221 GLY A CA 1
ATOM 1750 C C . GLY A 1 221 ? 12.742 1.270 3.522 1.00 96.38 221 GLY A C 1
ATOM 1751 O O . GLY A 1 221 ? 13.822 1.700 3.914 1.00 96.38 221 GLY A O 1
ATOM 1752 N N . ALA A 1 222 ? 12.501 1.043 2.228 1.00 97.62 222 ALA A N 1
ATOM 1753 C CA . ALA A 1 222 ? 13.489 1.283 1.173 1.00 97.62 222 ALA A CA 1
ATOM 1754 C C . ALA A 1 222 ? 13.529 2.756 0.731 1.00 97.62 222 ALA A C 1
ATOM 1756 O O . ALA A 1 222 ? 12.544 3.493 0.821 1.00 97.62 222 ALA A O 1
ATOM 1757 N N . GLU A 1 223 ? 14.667 3.179 0.178 1.00 97.69 223 GLU A N 1
ATOM 1758 C CA . GLU A 1 223 ? 14.830 4.515 -0.396 1.00 97.69 223 GLU A CA 1
ATOM 1759 C C . GLU A 1 223 ? 14.326 4.534 -1.844 1.00 97.69 223 GLU A C 1
ATOM 1761 O O . GLU A 1 223 ? 14.851 3.835 -2.713 1.00 97.69 223 GLU A O 1
ATOM 1766 N N . PHE A 1 224 ? 13.331 5.374 -2.133 1.00 97.44 224 PHE A N 1
ATOM 1767 C CA . PHE A 1 224 ? 12.913 5.642 -3.507 1.00 97.44 224 PHE A CA 1
ATOM 1768 C C . PHE A 1 224 ? 13.776 6.735 -4.147 1.00 97.44 224 PHE A C 1
ATOM 1770 O O . PHE A 1 224 ? 13.861 7.847 -3.623 1.00 97.44 224 PHE A O 1
ATOM 1777 N N . THR A 1 225 ? 14.325 6.473 -5.338 1.00 96.44 225 THR A N 1
ATOM 1778 C CA . THR A 1 225 ? 15.044 7.482 -6.129 1.00 96.44 225 THR A CA 1
ATOM 1779 C C . THR A 1 225 ? 14.317 7.792 -7.450 1.00 96.44 225 THR A C 1
ATOM 1781 O O . THR A 1 225 ? 14.058 6.893 -8.262 1.00 96.44 225 THR A O 1
ATOM 1784 N N . PRO A 1 226 ? 13.996 9.069 -7.746 1.00 92.94 226 PRO A N 1
ATOM 1785 C CA . PRO A 1 226 ? 13.361 9.442 -9.015 1.00 92.94 226 PRO A CA 1
ATOM 1786 C C . PRO A 1 226 ? 14.255 9.177 -10.235 1.00 92.94 226 PRO A C 1
ATOM 1788 O O . PRO A 1 226 ? 13.780 8.706 -11.276 1.00 92.94 226 PRO A O 1
ATOM 1791 N N . SER A 1 227 ? 15.547 9.474 -10.093 1.00 91.81 227 SER A N 1
ATOM 1792 C CA . SER A 1 227 ? 16.602 9.198 -11.065 1.00 91.81 227 SER A CA 1
ATOM 1793 C C . SER A 1 227 ? 17.303 7.883 -10.746 1.00 91.81 227 SER A C 1
ATOM 1795 O O . SER A 1 227 ? 17.397 7.479 -9.586 1.00 91.81 227 SER A O 1
ATOM 1797 N N . MET A 1 228 ? 17.813 7.232 -11.788 1.00 93.31 228 MET A N 1
ATOM 1798 C CA . MET A 1 228 ? 18.563 5.990 -11.664 1.00 93.31 228 MET A CA 1
ATOM 1799 C C . MET A 1 228 ? 20.069 6.271 -11.689 1.00 93.31 228 MET A C 1
ATOM 1801 O O . MET A 1 228 ? 20.535 7.089 -12.480 1.00 93.31 228 MET A O 1
ATOM 1805 N N . SER A 1 229 ? 20.818 5.582 -10.837 1.00 95.00 229 SER A N 1
ATOM 1806 C CA . SER A 1 229 ? 22.280 5.607 -10.757 1.00 95.00 229 SER A CA 1
ATOM 1807 C C . SER A 1 229 ? 22.814 4.198 -10.486 1.00 95.00 229 SER A C 1
ATOM 1809 O O . SER A 1 229 ? 22.053 3.330 -10.067 1.00 95.00 229 SER A O 1
ATOM 1811 N N . ALA A 1 230 ? 24.124 3.984 -10.624 1.00 94.06 230 ALA A N 1
ATOM 1812 C CA . ALA A 1 230 ? 24.765 2.711 -10.274 1.00 94.06 230 ALA A CA 1
ATOM 1813 C C . ALA A 1 230 ? 24.658 2.341 -8.775 1.00 94.06 230 ALA A C 1
ATOM 1815 O O . ALA A 1 230 ? 24.983 1.226 -8.392 1.00 94.06 230 ALA A O 1
ATOM 1816 N N . LYS A 1 231 ? 24.203 3.264 -7.910 1.00 95.94 231 LYS A N 1
ATOM 1817 C CA . LYS A 1 231 ? 23.922 2.983 -6.490 1.00 95.94 231 LYS A CA 1
ATOM 1818 C C . LYS A 1 231 ? 22.559 2.326 -6.271 1.00 95.94 231 LYS A C 1
ATOM 1820 O O . LYS A 1 231 ? 22.274 1.897 -5.158 1.00 95.94 231 LYS A O 1
ATOM 1825 N N . ASN A 1 232 ? 21.684 2.333 -7.276 1.00 97.88 232 ASN A N 1
ATOM 1826 C CA . ASN A 1 232 ? 20.387 1.684 -7.168 1.00 97.88 232 ASN A CA 1
ATOM 1827 C C . ASN A 1 232 ? 20.564 0.172 -7.087 1.00 97.88 232 ASN A C 1
ATOM 1829 O O . ASN A 1 232 ? 21.372 -0.399 -7.807 1.00 97.88 232 ASN A O 1
ATOM 1833 N N . THR A 1 233 ? 19.784 -0.469 -6.226 1.00 97.31 233 THR A N 1
ATOM 1834 C CA . THR A 1 233 ? 19.856 -1.918 -6.024 1.00 97.31 233 THR A CA 1
ATOM 1835 C C . THR A 1 233 ? 18.833 -2.661 -6.867 1.00 97.31 233 THR A C 1
ATOM 1837 O O . THR A 1 233 ? 19.025 -3.837 -7.138 1.00 97.31 233 THR A O 1
ATOM 1840 N N . ILE A 1 234 ? 17.719 -2.011 -7.229 1.00 97.81 234 ILE A N 1
ATOM 1841 C CA . ILE A 1 234 ? 16.591 -2.627 -7.940 1.00 97.81 234 ILE A CA 1
ATOM 1842 C C . ILE A 1 234 ? 15.932 -1.591 -8.860 1.00 97.81 234 ILE A C 1
ATOM 1844 O O . ILE A 1 234 ? 15.696 -0.444 -8.460 1.00 97.81 234 ILE A O 1
ATOM 1848 N N . LEU A 1 235 ? 15.591 -2.014 -10.079 1.00 97.81 235 LEU A N 1
ATOM 1849 C CA . LEU A 1 235 ? 14.712 -1.288 -10.991 1.00 97.81 235 LEU A CA 1
ATOM 1850 C C . LEU A 1 235 ? 13.356 -1.999 -11.074 1.00 97.81 235 LEU A C 1
ATOM 1852 O O . LEU A 1 235 ? 13.282 -3.129 -11.550 1.00 97.81 235 LEU A O 1
ATOM 1856 N N . ILE A 1 236 ? 12.283 -1.314 -10.674 1.00 97.62 236 ILE A N 1
ATOM 1857 C CA . ILE A 1 236 ? 10.913 -1.790 -10.899 1.00 97.62 236 ILE A CA 1
ATOM 1858 C C . ILE A 1 236 ? 10.420 -1.255 -12.240 1.00 97.62 236 ILE A C 1
ATOM 1860 O O . ILE A 1 236 ? 10.386 -0.039 -12.453 1.00 97.62 236 ILE A O 1
ATOM 1864 N N . ALA A 1 237 ? 10.022 -2.153 -13.133 1.00 95.50 237 ALA A N 1
ATOM 1865 C CA . ALA A 1 237 ? 9.592 -1.814 -14.480 1.00 95.50 237 ALA A CA 1
ATOM 1866 C C . ALA A 1 237 ? 8.207 -2.388 -14.798 1.00 95.50 237 ALA A C 1
ATOM 1868 O O . ALA A 1 237 ? 7.853 -3.475 -14.344 1.00 95.50 237 ALA A O 1
ATOM 1869 N N . ALA A 1 238 ? 7.414 -1.657 -15.583 1.00 91.31 238 ALA A N 1
ATOM 1870 C CA . ALA A 1 238 ? 6.182 -2.197 -16.165 1.00 91.31 238 ALA A CA 1
ATOM 1871 C C . ALA A 1 238 ? 6.454 -2.999 -17.452 1.00 91.31 238 ALA A C 1
ATOM 1873 O O . ALA A 1 238 ? 5.679 -3.880 -17.807 1.00 91.31 238 ALA A O 1
ATOM 1874 N N . GLN A 1 239 ? 7.571 -2.709 -18.127 1.00 89.19 239 GLN A N 1
ATOM 1875 C CA . GLN A 1 239 ? 7.999 -3.320 -19.385 1.00 89.19 239 GLN A CA 1
ATOM 1876 C C . GLN A 1 239 ? 9.523 -3.510 -19.375 1.00 89.19 239 GLN A C 1
ATOM 1878 O O . GLN A 1 239 ? 10.235 -2.813 -18.652 1.00 89.19 239 GLN A O 1
ATOM 1883 N N . ALA A 1 240 ? 10.043 -4.448 -20.169 1.00 85.88 240 ALA A N 1
ATOM 1884 C CA . ALA A 1 240 ? 11.475 -4.768 -20.185 1.00 85.88 240 ALA A CA 1
ATOM 1885 C C . ALA A 1 240 ? 12.341 -3.771 -20.980 1.00 85.88 240 ALA A C 1
ATOM 1887 O O . ALA A 1 240 ? 13.566 -3.888 -20.998 1.00 85.88 240 ALA A O 1
ATOM 1888 N N . ASP A 1 241 ? 11.749 -2.810 -21.667 1.00 84.50 241 ASP A N 1
ATOM 1889 C CA . ASP A 1 241 ? 12.400 -1.869 -22.573 1.00 84.50 241 ASP A CA 1
ATOM 1890 C C . ASP A 1 241 ? 12.452 -0.443 -21.998 1.00 84.50 241 ASP A C 1
ATOM 1892 O O . ASP A 1 241 ? 11.965 -0.164 -20.902 1.00 84.50 241 ASP A O 1
ATOM 1896 N N . GLY A 1 242 ? 13.172 0.451 -22.677 1.00 86.50 242 GLY A N 1
ATOM 1897 C CA . GLY A 1 242 ? 13.380 1.834 -22.246 1.00 86.50 242 GLY A CA 1
ATOM 1898 C C . GLY A 1 242 ? 14.795 2.169 -21.759 1.00 86.50 242 GLY A C 1
ATOM 1899 O O . GLY A 1 242 ? 15.675 1.327 -21.585 1.00 86.50 242 GLY A O 1
ATOM 1900 N N . THR A 1 243 ? 15.033 3.461 -21.538 1.00 90.75 243 THR A N 1
ATOM 1901 C CA . THR A 1 243 ? 16.372 3.989 -21.226 1.00 90.75 243 THR A CA 1
ATOM 1902 C C . THR A 1 243 ? 16.886 3.520 -19.866 1.00 90.75 243 THR A C 1
ATOM 1904 O O . THR A 1 243 ? 18.047 3.133 -19.744 1.00 90.75 243 THR A O 1
ATOM 1907 N N . LYS A 1 244 ? 16.024 3.502 -18.841 1.00 92.69 244 LYS A N 1
ATOM 1908 C CA . LYS A 1 244 ? 16.386 3.012 -17.503 1.00 92.69 244 LYS A CA 1
ATOM 1909 C C . LYS A 1 244 ? 16.659 1.507 -17.495 1.00 92.69 244 LYS A C 1
ATOM 1911 O O . LYS A 1 244 ? 17.594 1.087 -16.827 1.00 92.69 244 LYS A O 1
ATOM 1916 N N . THR A 1 245 ? 15.905 0.702 -18.247 1.00 93.56 245 THR A N 1
ATOM 1917 C CA . THR A 1 245 ? 16.140 -0.752 -18.319 1.00 93.56 245 THR A CA 1
ATOM 1918 C C . THR A 1 245 ? 17.435 -1.075 -19.062 1.00 93.56 245 THR A C 1
ATOM 1920 O O . THR A 1 245 ? 18.165 -1.965 -18.640 1.00 93.56 245 THR A O 1
ATOM 1923 N N . ALA A 1 246 ? 17.784 -0.328 -20.117 1.00 93.75 246 ALA A N 1
ATOM 1924 C CA . ALA A 1 246 ? 19.092 -0.438 -20.766 1.00 93.75 246 ALA A CA 1
ATOM 1925 C C . ALA A 1 246 ? 20.238 -0.133 -19.785 1.00 93.75 246 ALA A C 1
ATOM 1927 O O . ALA A 1 246 ? 21.135 -0.956 -19.619 1.00 93.75 246 ALA A O 1
ATOM 1928 N N . ARG A 1 247 ? 20.152 0.985 -19.047 1.00 95.56 247 ARG A N 1
ATOM 1929 C CA . ARG A 1 247 ? 21.145 1.334 -18.014 1.00 95.56 247 ARG A CA 1
ATOM 1930 C C . ARG A 1 247 ? 21.206 0.326 -16.871 1.00 95.56 247 ARG A C 1
ATOM 1932 O O . ARG A 1 247 ? 22.284 0.064 -16.360 1.00 95.56 247 ARG A O 1
ATOM 1939 N N . ALA A 1 248 ? 20.075 -0.254 -16.475 1.00 96.19 248 ALA A N 1
ATOM 1940 C CA . ALA A 1 248 ? 20.049 -1.289 -15.446 1.00 96.19 248 ALA A CA 1
ATOM 1941 C C . ALA A 1 248 ? 20.838 -2.525 -15.867 1.00 96.19 248 ALA A C 1
ATOM 1943 O O . ALA A 1 248 ? 21.620 -3.023 -15.069 1.00 96.19 248 ALA A O 1
ATOM 1944 N N . ARG A 1 249 ? 20.708 -2.956 -17.128 1.00 95.38 249 ARG A N 1
ATOM 1945 C CA . ARG A 1 249 ? 21.522 -4.051 -17.673 1.00 95.38 249 ARG A CA 1
ATOM 1946 C C . ARG A 1 249 ? 23.007 -3.701 -17.707 1.00 95.38 249 ARG A C 1
ATOM 1948 O O . ARG A 1 249 ? 23.819 -4.532 -17.341 1.00 95.38 249 ARG A O 1
ATOM 1955 N N . GLU A 1 250 ? 23.359 -2.481 -18.116 1.00 96.12 250 GLU A N 1
ATOM 1956 C CA . GLU A 1 250 ? 24.759 -2.021 -18.131 1.00 96.12 250 GLU A CA 1
ATOM 1957 C C . GLU A 1 250 ? 25.401 -1.995 -16.736 1.00 96.12 250 GLU A C 1
ATOM 1959 O O . GLU A 1 250 ? 26.616 -2.130 -16.619 1.00 96.12 250 GLU A O 1
ATOM 1964 N N . TRP A 1 251 ? 24.604 -1.774 -15.690 1.00 96.62 251 TRP A N 1
ATOM 1965 C CA . TRP A 1 251 ? 25.065 -1.685 -14.302 1.00 96.62 251 TRP A CA 1
ATOM 1966 C C . TRP A 1 251 ? 24.807 -2.960 -13.491 1.00 96.62 251 TRP A C 1
ATOM 1968 O O . TRP A 1 251 ? 24.955 -2.922 -12.273 1.00 96.62 251 TRP A O 1
ATOM 1978 N N . ASP A 1 252 ? 24.391 -4.055 -14.138 1.00 95.88 252 ASP A N 1
ATOM 1979 C CA . ASP A 1 252 ? 24.008 -5.320 -13.493 1.00 95.88 252 ASP A CA 1
ATOM 1980 C C . ASP A 1 252 ? 22.963 -5.150 -12.368 1.00 95.88 252 ASP A C 1
ATOM 1982 O O . ASP A 1 252 ? 22.930 -5.886 -11.380 1.00 95.88 252 ASP A O 1
ATOM 1986 N N . ILE A 1 253 ? 22.072 -4.167 -12.520 1.00 97.38 253 ILE A N 1
ATOM 1987 C CA . ILE A 1 253 ? 20.975 -3.911 -11.588 1.00 97.38 253 ILE A CA 1
ATOM 1988 C C . ILE A 1 253 ? 19.784 -4.793 -11.977 1.00 97.38 253 ILE A C 1
ATOM 1990 O O . ILE A 1 253 ? 19.309 -4.712 -13.116 1.00 97.38 253 ILE A O 1
ATOM 1994 N N . PRO A 1 254 ? 19.239 -5.596 -11.045 1.00 96.69 254 PRO A N 1
ATOM 1995 C CA . PRO A 1 254 ? 18.098 -6.453 -11.322 1.00 96.69 254 PRO A CA 1
ATOM 1996 C C . PRO A 1 254 ? 16.875 -5.630 -11.733 1.00 96.69 254 PRO A C 1
ATOM 1998 O O . PRO A 1 254 ? 16.478 -4.669 -11.063 1.00 96.69 254 PRO A O 1
ATOM 2001 N N . ILE A 1 255 ? 16.266 -6.050 -12.840 1.00 97.25 255 ILE A N 1
ATOM 2002 C CA . ILE A 1 255 ? 15.023 -5.498 -13.375 1.00 97.25 255 ILE A CA 1
ATOM 2003 C C . ILE A 1 255 ? 13.902 -6.453 -12.989 1.00 97.25 255 ILE A C 1
ATOM 2005 O O . ILE A 1 255 ? 13.894 -7.604 -13.425 1.00 97.25 255 ILE A O 1
ATOM 2009 N N . VAL A 1 256 ? 12.963 -5.976 -12.180 1.00 97.06 256 VAL A N 1
ATOM 2010 C CA . VAL A 1 256 ? 11.818 -6.764 -11.714 1.00 97.06 256 VAL A CA 1
ATOM 2011 C C . VAL A 1 256 ? 10.508 -6.057 -12.026 1.00 97.06 256 VAL A C 1
ATOM 2013 O O . VAL A 1 256 ? 10.449 -4.830 -12.111 1.00 97.06 256 VAL A O 1
ATOM 2016 N N . ASN A 1 257 ? 9.436 -6.819 -12.199 1.00 95.88 257 ASN A N 1
ATOM 2017 C CA . ASN A 1 257 ? 8.093 -6.270 -12.311 1.00 95.88 257 ASN A CA 1
ATOM 2018 C C . ASN A 1 257 ? 7.514 -5.910 -10.929 1.00 95.88 257 ASN A C 1
ATOM 2020 O O . ASN A 1 257 ? 8.062 -6.249 -9.876 1.00 95.88 257 ASN A O 1
ATOM 2024 N N . HIS A 1 258 ? 6.387 -5.196 -10.926 1.00 95.19 258 HIS A N 1
ATOM 2025 C CA . HIS A 1 258 ? 5.754 -4.700 -9.700 1.00 95.19 258 HIS A CA 1
ATOM 2026 C C . HIS A 1 258 ? 5.282 -5.809 -8.743 1.00 95.19 258 HIS A C 1
ATOM 2028 O O . HIS A 1 258 ? 5.190 -5.565 -7.540 1.00 95.19 258 HIS A O 1
ATOM 2034 N N . THR A 1 259 ? 5.050 -7.032 -9.237 1.00 95.00 259 THR A N 1
ATOM 2035 C CA . THR A 1 259 ? 4.553 -8.138 -8.404 1.00 95.00 259 THR A CA 1
ATOM 2036 C C . THR A 1 259 ? 5.553 -8.574 -7.336 1.00 95.00 259 THR A C 1
ATOM 2038 O O . THR A 1 259 ? 5.134 -9.065 -6.289 1.00 95.00 259 THR A O 1
ATOM 2041 N N . TRP A 1 260 ? 6.858 -8.356 -7.555 1.00 96.44 260 TRP A N 1
ATOM 2042 C CA . TRP A 1 260 ? 7.885 -8.563 -6.529 1.00 96.44 260 TRP A CA 1
ATOM 2043 C C . TRP A 1 260 ? 7.656 -7.649 -5.326 1.00 96.44 260 TRP A C 1
ATOM 2045 O O . TRP A 1 260 ? 7.641 -8.117 -4.190 1.00 96.44 260 TRP A O 1
ATOM 2055 N N . LEU A 1 261 ? 7.420 -6.358 -5.577 1.00 96.94 261 LEU A N 1
ATOM 2056 C CA . LEU A 1 261 ? 7.195 -5.366 -4.528 1.00 96.94 261 LEU A CA 1
ATOM 2057 C C . LEU A 1 261 ? 5.907 -5.670 -3.753 1.00 96.94 261 LEU A C 1
ATOM 2059 O O . LEU A 1 261 ? 5.899 -5.630 -2.526 1.00 96.94 261 LEU A O 1
ATOM 2063 N N . GLU A 1 262 ? 4.835 -6.015 -4.468 1.00 95.06 262 GLU A N 1
ATOM 2064 C CA . GLU A 1 262 ? 3.564 -6.413 -3.858 1.00 95.06 262 GLU A CA 1
ATOM 2065 C C . GLU A 1 262 ? 3.702 -7.706 -3.041 1.00 95.06 262 GLU A C 1
ATOM 2067 O O . GLU A 1 262 ? 3.179 -7.780 -1.936 1.00 95.06 262 GLU A O 1
ATOM 2072 N N . ASP A 1 263 ? 4.450 -8.708 -3.520 1.00 94.38 263 ASP A N 1
ATOM 2073 C CA . ASP A 1 263 ? 4.712 -9.939 -2.761 1.00 94.38 263 ASP A CA 1
ATOM 2074 C C . ASP A 1 263 ? 5.541 -9.673 -1.497 1.00 94.38 263 ASP A C 1
ATOM 2076 O O . ASP A 1 263 ? 5.259 -10.265 -0.450 1.00 94.38 263 ASP A O 1
ATOM 2080 N N . CYS A 1 264 ? 6.546 -8.793 -1.577 1.00 95.38 264 CYS A N 1
ATOM 2081 C CA . CYS A 1 264 ? 7.312 -8.341 -0.415 1.00 95.38 264 CYS A CA 1
ATOM 2082 C C . CYS A 1 264 ? 6.395 -7.678 0.618 1.00 95.38 264 CYS A C 1
ATOM 2084 O O . CYS A 1 264 ? 6.535 -7.949 1.809 1.00 95.38 264 CYS A O 1
ATOM 2086 N N . PHE A 1 265 ? 5.423 -6.880 0.167 1.00 94.94 265 PHE A N 1
ATOM 2087 C CA . PHE A 1 265 ? 4.446 -6.219 1.029 1.00 94.94 265 PHE A CA 1
ATOM 2088 C C . PHE A 1 265 ? 3.454 -7.209 1.654 1.00 94.94 265 PHE A C 1
ATOM 2090 O O . PHE A 1 265 ? 3.240 -7.185 2.862 1.00 94.94 265 PHE A O 1
ATOM 2097 N N . ILE A 1 266 ? 2.878 -8.121 0.863 1.00 92.56 266 ILE A N 1
ATOM 2098 C CA . ILE A 1 266 ? 1.913 -9.126 1.343 1.00 92.56 266 ILE A CA 1
ATOM 2099 C C . ILE A 1 266 ? 2.554 -10.017 2.410 1.00 92.56 266 ILE A C 1
ATOM 2101 O O . ILE A 1 266 ? 1.981 -10.226 3.477 1.00 92.56 266 ILE A O 1
ATOM 2105 N N . LYS A 1 267 ? 3.762 -10.523 2.131 1.00 91.81 267 LYS A N 1
ATOM 2106 C CA . LYS A 1 267 ? 4.501 -11.417 3.038 1.00 91.81 267 LYS A CA 1
ATOM 2107 C C . LYS A 1 267 ? 5.278 -10.676 4.119 1.00 91.81 267 LYS A C 1
ATOM 2109 O O . LYS A 1 267 ? 5.880 -11.329 4.966 1.00 91.81 267 LYS A O 1
ATOM 2114 N N . TRP A 1 268 ? 5.312 -9.347 4.041 1.00 93.12 268 TRP A N 1
ATOM 2115 C CA . TRP A 1 268 ? 6.130 -8.462 4.862 1.00 93.12 268 TRP A CA 1
ATOM 2116 C C . TRP A 1 268 ? 7.580 -8.950 5.031 1.00 93.12 268 TRP A C 1
ATOM 2118 O O . TRP A 1 268 ? 8.118 -9.030 6.134 1.00 93.12 268 TRP A O 1
ATOM 2128 N N . LYS A 1 269 ? 8.212 -9.339 3.917 1.00 94.62 269 LYS A N 1
ATOM 2129 C CA . LYS A 1 269 ? 9.551 -9.946 3.891 1.00 94.62 269 LYS A CA 1
ATOM 2130 C C . LYS A 1 269 ? 10.344 -9.491 2.671 1.00 94.62 269 LYS A C 1
ATOM 2132 O O . LYS A 1 269 ? 9.781 -9.370 1.588 1.00 94.62 269 LYS A O 1
ATOM 2137 N N . ASN A 1 270 ? 11.660 -9.328 2.820 1.00 95.19 270 ASN A N 1
ATOM 2138 C CA . ASN A 1 270 ? 12.548 -9.095 1.686 1.00 95.19 270 ASN A CA 1
ATOM 2139 C C . ASN A 1 270 ? 12.690 -10.394 0.870 1.00 95.19 270 ASN A C 1
ATOM 2141 O O . ASN A 1 270 ? 13.334 -11.353 1.304 1.00 95.19 270 ASN A O 1
ATOM 2145 N N . LEU A 1 271 ? 12.010 -10.468 -0.276 1.00 95.62 271 LEU A N 1
ATOM 2146 C CA . LEU A 1 271 ? 12.022 -11.642 -1.146 1.00 95.62 271 LEU A CA 1
ATOM 2147 C C . LEU A 1 271 ? 13.141 -11.544 -2.180 1.00 95.62 271 LEU A C 1
ATOM 2149 O O . LEU A 1 271 ? 13.419 -10.479 -2.721 1.00 95.62 271 LEU A O 1
ATOM 2153 N N . SER A 1 272 ? 13.716 -12.691 -2.544 1.00 95.31 272 SER A N 1
ATOM 2154 C CA . SER A 1 272 ? 14.670 -12.750 -3.653 1.00 95.31 272 SER A CA 1
ATOM 2155 C C . SER A 1 272 ? 14.033 -12.276 -4.962 1.00 95.31 272 SER A C 1
ATOM 2157 O O . SER A 1 272 ? 12.967 -12.758 -5.359 1.00 95.31 272 SER A O 1
ATOM 2159 N N . VAL A 1 273 ? 14.732 -11.366 -5.641 1.00 94.69 273 VAL A N 1
ATOM 2160 C CA . VAL A 1 273 ? 14.380 -10.846 -6.968 1.00 94.69 273 VAL A CA 1
ATOM 2161 C C . VAL A 1 273 ? 14.494 -11.904 -8.069 1.00 94.69 273 VAL A C 1
ATOM 2163 O O . VAL A 1 273 ? 13.833 -11.790 -9.091 1.00 94.69 273 VAL A O 1
ATOM 2166 N N . GLY A 1 274 ? 15.288 -12.958 -7.861 1.00 91.44 274 GLY A N 1
ATOM 2167 C CA . GLY A 1 274 ? 15.653 -13.934 -8.896 1.00 91.44 274 GLY A CA 1
ATOM 2168 C C . GLY A 1 274 ? 14.596 -14.990 -9.225 1.00 91.44 274 GLY A C 1
ATOM 2169 O O . GLY A 1 274 ? 14.941 -16.011 -9.808 1.00 91.44 274 GLY A O 1
ATOM 2170 N N . LYS A 1 275 ? 13.332 -14.811 -8.824 1.00 92.69 275 LYS A N 1
ATOM 2171 C CA . LYS A 1 275 ? 12.265 -15.738 -9.231 1.00 92.69 275 LYS A CA 1
ATOM 2172 C C . LYS A 1 275 ? 11.782 -15.386 -10.629 1.00 92.69 275 LYS A C 1
ATOM 2174 O O . LYS A 1 275 ? 11.490 -14.221 -10.888 1.00 92.69 275 LYS A O 1
ATOM 2179 N N . ASP A 1 276 ? 11.569 -16.401 -11.463 1.00 91.19 276 ASP A N 1
ATOM 2180 C CA . ASP A 1 276 ? 11.124 -16.241 -12.854 1.00 91.19 276 ASP A CA 1
ATOM 2181 C C . ASP A 1 276 ? 9.925 -15.301 -12.995 1.00 91.19 276 ASP A C 1
ATOM 2183 O O . ASP A 1 276 ? 9.937 -14.412 -13.841 1.00 91.19 276 ASP A O 1
ATOM 2187 N N . ARG A 1 277 ? 8.923 -15.416 -12.114 1.00 93.38 277 ARG A N 1
ATOM 2188 C CA . ARG A 1 277 ? 7.724 -14.566 -12.153 1.00 93.38 277 ARG A CA 1
ATOM 2189 C C . ARG A 1 277 ? 8.005 -13.064 -12.002 1.00 93.38 277 ARG A C 1
ATOM 2191 O O . ARG A 1 277 ? 7.197 -12.264 -12.454 1.00 93.38 277 ARG A O 1
ATOM 2198 N N . TYR A 1 278 ? 9.106 -12.677 -11.351 1.00 95.31 278 TYR A N 1
ATOM 2199 C CA . TYR A 1 278 ? 9.469 -11.276 -11.103 1.00 95.31 278 TYR A CA 1
ATOM 2200 C C . TYR A 1 278 ? 10.308 -10.683 -12.228 1.00 95.31 278 TYR A C 1
ATOM 2202 O O . TYR A 1 278 ? 10.219 -9.488 -12.481 1.00 95.31 278 TYR A O 1
ATOM 2210 N N . ILE A 1 279 ? 11.109 -11.506 -12.901 1.00 94.81 279 ILE A N 1
ATOM 2211 C CA . ILE A 1 279 ? 12.002 -11.084 -13.990 1.00 94.81 279 ILE A CA 1
ATOM 2212 C C . ILE A 1 279 ? 11.401 -11.341 -15.377 1.00 94.81 279 ILE A C 1
ATOM 2214 O O . ILE A 1 279 ? 12.014 -11.015 -16.392 1.00 94.81 279 ILE A O 1
ATOM 2218 N N . TYR A 1 280 ? 10.212 -11.944 -15.438 1.00 93.19 280 TYR A N 1
ATOM 2219 C CA . TYR A 1 280 ? 9.513 -12.221 -16.681 1.00 93.19 280 TYR A CA 1
ATOM 2220 C C . TYR A 1 280 ? 8.680 -11.020 -17.143 1.00 93.19 280 TYR A C 1
ATOM 2222 O O . TYR A 1 280 ? 7.904 -10.442 -16.379 1.00 93.19 280 TYR A O 1
ATOM 2230 N N . PHE A 1 281 ? 8.842 -10.678 -18.420 1.00 91.69 281 PHE A N 1
ATOM 2231 C CA . PHE A 1 281 ? 8.124 -9.617 -19.117 1.00 91.69 281 PHE A CA 1
ATOM 2232 C C . PHE A 1 281 ? 7.687 -10.156 -20.483 1.00 91.69 281 PHE A C 1
ATOM 2234 O O . PHE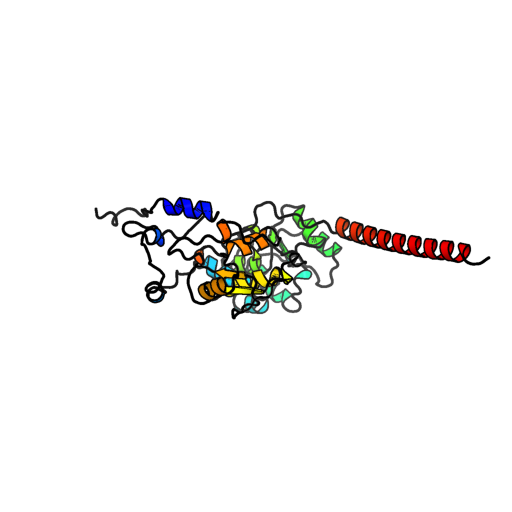 A 1 281 ? 8.545 -10.332 -21.356 1.00 91.69 281 PHE A O 1
ATOM 2241 N N . PRO A 1 282 ? 6.392 -10.450 -20.681 1.00 87.75 282 PRO A N 1
ATOM 2242 C CA . PRO A 1 282 ? 5.907 -10.883 -21.982 1.00 87.75 282 PRO A CA 1
ATOM 2243 C C . PRO A 1 282 ? 6.130 -9.798 -23.053 1.00 87.75 282 PRO A C 1
ATOM 2245 O O . PRO A 1 282 ? 5.914 -8.611 -22.779 1.00 87.75 282 PRO A O 1
ATOM 2248 N N . PRO A 1 283 ? 6.549 -10.163 -24.278 1.00 82.50 283 PRO A N 1
ATOM 2249 C CA . PRO A 1 283 ? 6.742 -9.204 -25.362 1.00 82.50 283 PRO A CA 1
ATOM 2250 C C . PRO A 1 283 ? 5.471 -8.403 -25.671 1.00 82.50 283 PRO A C 1
ATOM 2252 O O . PRO A 1 283 ? 4.405 -8.970 -25.897 1.00 82.50 283 PRO A O 1
ATOM 2255 N N . GLY A 1 284 ? 5.588 -7.073 -25.709 1.00 77.69 284 GLY A N 1
ATOM 2256 C CA . GLY A 1 284 ? 4.481 -6.180 -26.071 1.00 77.69 284 GLY A CA 1
ATOM 2257 C C . GLY A 1 284 ? 3.393 -6.014 -25.003 1.00 77.69 284 GLY A C 1
ATOM 2258 O O . GLY A 1 284 ? 2.390 -5.357 -25.276 1.00 77.69 284 GLY A O 1
ATOM 2259 N N . VAL A 1 285 ? 3.578 -6.569 -23.801 1.00 83.56 285 VAL A N 1
ATOM 2260 C CA . VAL A 1 285 ? 2.629 -6.440 -22.687 1.00 83.56 285 VAL A CA 1
ATOM 2261 C C . VAL A 1 285 ? 3.094 -5.357 -21.720 1.00 83.56 285 VAL A C 1
ATOM 2263 O O . VAL A 1 285 ? 4.243 -5.346 -21.283 1.00 83.56 285 VAL A O 1
ATOM 2266 N N . ASP A 1 286 ? 2.184 -4.448 -21.372 1.00 86.06 286 ASP A N 1
ATOM 2267 C CA . ASP A 1 286 ? 2.358 -3.512 -20.264 1.00 86.06 286 ASP A CA 1
ATOM 2268 C C . ASP A 1 286 ? 1.781 -4.125 -18.984 1.00 86.06 286 ASP A C 1
ATOM 2270 O O . ASP A 1 286 ? 0.614 -4.511 -18.953 1.00 86.06 286 ASP A O 1
ATOM 2274 N N . LEU A 1 287 ? 2.603 -4.217 -17.936 1.00 89.00 287 LEU A N 1
ATOM 2275 C CA . LEU A 1 287 ? 2.200 -4.743 -16.631 1.00 89.00 287 LEU A CA 1
ATOM 2276 C C . LEU A 1 287 ? 1.577 -3.669 -15.716 1.00 89.00 287 LEU A C 1
ATOM 2278 O O . LEU A 1 287 ? 1.136 -3.973 -14.608 1.00 89.00 287 LEU A O 1
ATOM 2282 N N . SER A 1 288 ? 1.541 -2.401 -16.135 1.00 87.50 288 SER A N 1
ATOM 2283 C CA . SER A 1 288 ? 0.927 -1.321 -15.352 1.00 87.50 288 SER A CA 1
ATOM 2284 C C . SER A 1 288 ? -0.562 -1.547 -15.004 1.00 87.50 288 SER A C 1
ATOM 2286 O O . SER A 1 288 ? -0.961 -1.249 -13.866 1.00 87.50 288 SER A O 1
ATOM 2288 N N . PRO A 1 289 ? -1.403 -2.148 -15.877 1.00 85.81 289 PRO A N 1
ATOM 2289 C CA . PRO A 1 289 ? -2.812 -2.394 -15.578 1.00 85.81 289 PRO A CA 1
ATOM 2290 C C . PRO A 1 289 ? -3.063 -3.447 -14.492 1.00 85.81 289 PRO A C 1
ATOM 2292 O O . PRO A 1 289 ? -4.168 -3.480 -13.951 1.00 85.81 289 PRO A O 1
ATOM 2295 N N . GLN A 1 290 ? -2.075 -4.259 -14.113 1.00 87.25 290 GLN A N 1
ATOM 2296 C CA . GLN A 1 290 ? -2.213 -5.277 -13.060 1.00 87.25 290 GLN A CA 1
ATOM 2297 C C . GLN A 1 290 ? -1.848 -4.748 -11.664 1.00 87.25 290 GLN A C 1
ATOM 2299 O O . GLN A 1 290 ? -2.299 -5.304 -10.663 1.00 87.25 290 GLN A O 1
ATOM 2304 N N . LEU A 1 291 ? -1.123 -3.627 -11.587 1.00 90.00 291 LEU A N 1
ATOM 2305 C CA . LEU A 1 291 ? -0.691 -3.029 -10.322 1.00 90.00 291 LEU A CA 1
ATOM 2306 C C . LEU A 1 291 ? -1.874 -2.688 -9.405 1.00 90.00 291 LEU A C 1
ATOM 2308 O O . LEU A 1 291 ? -2.802 -1.999 -9.829 1.00 90.00 291 LEU A O 1
ATOM 2312 N N . GLY A 1 292 ? -1.809 -3.073 -8.131 1.00 85.94 292 GLY A N 1
ATOM 2313 C CA . GLY A 1 292 ? -2.817 -2.714 -7.130 1.00 85.94 292 GLY A CA 1
ATOM 2314 C C . GLY A 1 292 ? -4.106 -3.540 -7.201 1.00 85.94 292 GLY A C 1
ATOM 2315 O O . GLY A 1 292 ? -5.055 -3.231 -6.483 1.00 85.94 292 GLY A O 1
ATOM 2316 N N . ASN A 1 293 ? -4.145 -4.589 -8.032 1.00 86.69 293 ASN A N 1
ATOM 2317 C CA . ASN A 1 293 ? -5.247 -5.560 -8.068 1.00 86.69 293 ASN A CA 1
ATOM 2318 C C . ASN A 1 293 ? -5.066 -6.691 -7.041 1.00 86.69 293 ASN A C 1
ATOM 2320 O O . ASN A 1 293 ? -5.885 -7.603 -6.976 1.00 86.69 293 ASN A O 1
ATOM 2324 N N . ARG A 1 294 ? -3.964 -6.673 -6.285 1.00 86.94 294 ARG A N 1
ATOM 2325 C CA . ARG A 1 294 ? -3.591 -7.727 -5.343 1.00 86.94 294 ARG A CA 1
ATOM 2326 C C . ARG A 1 294 ? -3.903 -7.307 -3.910 1.00 86.94 294 ARG A C 1
ATOM 2328 O O . ARG A 1 294 ? -3.670 -6.161 -3.517 1.00 86.94 294 ARG A O 1
ATOM 2335 N N . GLY A 1 295 ? -4.398 -8.272 -3.148 1.00 85.88 295 GLY A N 1
ATOM 2336 C CA . GLY A 1 295 ? -4.735 -8.150 -1.739 1.00 85.88 295 GLY A CA 1
ATOM 2337 C C . GLY A 1 295 ? -3.941 -9.115 -0.867 1.00 85.88 295 GLY A C 1
ATOM 2338 O O . GLY A 1 295 ? -2.976 -9.736 -1.315 1.00 85.88 295 GLY A O 1
ATOM 2339 N N . PHE A 1 296 ? -4.366 -9.235 0.381 1.00 84.56 296 PHE A N 1
ATOM 2340 C CA . PHE A 1 296 ? -3.945 -10.293 1.285 1.00 84.56 296 PHE A CA 1
ATOM 2341 C C . PHE A 1 296 ? -4.797 -11.535 1.037 1.00 84.56 296 PHE A C 1
ATOM 2343 O O . PHE A 1 296 ? -6.008 -11.432 0.839 1.00 84.56 296 PHE A O 1
ATOM 2350 N N . ASP A 1 297 ? -4.169 -12.706 1.085 1.00 72.94 297 ASP A N 1
ATOM 2351 C CA . ASP A 1 297 ? -4.912 -13.954 1.241 1.00 72.94 297 ASP A CA 1
ATOM 2352 C C . ASP A 1 297 ? -5.629 -13.919 2.611 1.00 72.94 297 ASP A C 1
ATOM 2354 O O . ASP A 1 297 ? -5.130 -13.276 3.538 1.00 72.94 297 ASP A O 1
ATOM 2358 N N . GLU A 1 298 ? -6.784 -14.588 2.763 1.00 58.78 298 GLU A N 1
ATOM 2359 C CA . GLU A 1 298 ? -7.627 -14.554 3.986 1.00 58.78 298 GLU A CA 1
ATOM 2360 C C . GLU A 1 298 ? -6.846 -14.768 5.299 1.00 58.78 298 GLU A C 1
ATOM 2362 O O . GLU A 1 298 ? -7.242 -14.282 6.357 1.00 58.78 298 GLU A O 1
ATOM 2367 N N . ALA A 1 299 ? -5.697 -15.445 5.238 1.00 53.88 299 ALA A N 1
ATOM 2368 C CA . ALA A 1 299 ? -4.736 -15.519 6.326 1.00 53.88 299 ALA A CA 1
ATOM 2369 C C . ALA A 1 299 ? -3.809 -14.288 6.335 1.00 53.88 299 ALA A C 1
ATOM 2371 O O . ALA A 1 299 ? -2.682 -14.338 5.833 1.00 53.88 299 ALA A O 1
ATOM 2372 N N . VAL A 1 300 ? -4.247 -13.187 6.956 1.00 58.03 300 VAL A N 1
ATOM 2373 C CA . VAL A 1 300 ? -3.329 -12.097 7.325 1.00 58.03 300 VAL A CA 1
ATOM 2374 C C . VAL A 1 300 ? -2.242 -12.694 8.230 1.00 58.03 300 VAL A C 1
ATOM 2376 O O . VAL A 1 300 ? -2.579 -13.247 9.279 1.00 58.03 300 VAL A O 1
ATOM 2379 N N . PRO A 1 301 ? -0.947 -12.619 7.863 1.00 48.59 301 PRO A N 1
ATOM 2380 C CA . PRO A 1 301 ? 0.110 -13.204 8.673 1.00 48.59 301 PRO A CA 1
ATOM 2381 C C . PRO A 1 301 ? 0.093 -12.601 10.077 1.00 48.59 301 PRO A C 1
ATOM 2383 O O . PRO A 1 301 ? 0.121 -11.376 10.229 1.00 48.59 301 PRO A O 1
ATOM 2386 N N . TYR A 1 302 ? 0.028 -13.491 11.067 1.00 46.75 302 TYR A N 1
ATOM 2387 C CA . TYR A 1 302 ? 0.154 -13.228 12.496 1.00 46.75 302 TYR A CA 1
ATOM 2388 C C . TYR A 1 302 ? 1.186 -12.122 12.767 1.00 46.75 302 TYR A C 1
ATOM 2390 O O . TYR A 1 302 ? 2.370 -12.277 12.472 1.00 46.75 302 TYR A O 1
ATOM 2398 N N . SER A 1 303 ? 0.745 -11.007 13.348 1.00 53.88 303 SER A N 1
ATOM 2399 C CA . SER A 1 303 ? 1.629 -10.157 14.142 1.00 53.88 303 SER A CA 1
ATOM 2400 C C . SER A 1 303 ? 1.820 -10.849 15.491 1.00 53.88 303 SER A C 1
ATOM 2402 O O . SER A 1 303 ? 0.828 -11.235 16.104 1.00 53.88 303 SER A O 1
ATOM 2404 N N . GLU A 1 304 ? 3.060 -11.032 15.938 1.00 49.19 304 GLU A N 1
ATOM 2405 C CA . GLU A 1 304 ? 3.378 -11.581 17.266 1.00 49.19 304 GLU A CA 1
ATOM 2406 C C . GLU A 1 304 ? 2.600 -10.813 18.349 1.00 49.19 304 GLU A C 1
ATOM 2408 O O . GLU A 1 304 ? 2.581 -9.575 18.339 1.00 49.19 304 GLU A O 1
ATOM 2413 N N . GLU A 1 305 ? 1.910 -11.525 19.249 1.00 51.06 305 GLU A N 1
ATOM 2414 C CA . GLU A 1 305 ? 1.154 -10.876 20.323 1.00 51.06 305 GLU A CA 1
ATOM 2415 C C . GLU A 1 305 ? 2.114 -10.048 21.208 1.00 51.06 305 GLU A C 1
ATOM 2417 O O . GLU A 1 305 ? 3.245 -10.472 21.462 1.00 51.06 305 GLU A O 1
ATOM 2422 N N . PRO A 1 306 ? 1.697 -8.885 21.750 1.00 48.28 306 PRO A N 1
ATOM 2423 C CA . PRO A 1 306 ? 2.578 -8.000 22.517 1.00 48.28 306 PRO A CA 1
ATOM 2424 C C . PRO A 1 306 ? 3.191 -8.693 23.739 1.00 48.28 306 PRO A C 1
ATOM 2426 O O . PRO A 1 306 ? 4.310 -8.372 24.133 1.00 48.28 306 PRO A O 1
ATOM 2429 N N . GLN A 1 307 ? 2.479 -9.676 24.300 1.00 50.62 307 GLN A N 1
ATOM 2430 C CA . GLN A 1 307 ? 2.937 -10.466 25.439 1.00 50.62 307 GLN A CA 1
ATOM 2431 C C . GLN A 1 307 ? 4.176 -11.306 25.108 1.00 50.62 307 GLN A C 1
ATOM 2433 O O . GLN A 1 307 ? 5.047 -11.447 25.963 1.00 50.62 307 GLN A O 1
ATOM 2438 N N . GLU A 1 308 ? 4.303 -11.822 23.883 1.00 48.75 308 GLU A N 1
ATOM 2439 C CA . GLU A 1 308 ? 5.479 -12.596 23.471 1.00 48.75 308 GLU A CA 1
ATOM 2440 C C . GLU A 1 308 ? 6.690 -11.683 23.266 1.00 48.75 308 GLU A C 1
ATOM 2442 O O . GLU A 1 308 ? 7.781 -11.998 23.740 1.00 48.75 308 GLU A O 1
ATOM 2447 N N . VAL A 1 309 ? 6.487 -10.500 22.677 1.00 49.47 309 VAL A N 1
ATOM 2448 C CA . VAL A 1 309 ? 7.559 -9.528 22.415 1.00 49.47 309 VAL A CA 1
ATOM 2449 C C . VAL A 1 309 ? 8.083 -8.895 23.710 1.00 49.47 309 VAL A C 1
ATOM 2451 O O . VAL A 1 309 ? 9.296 -8.756 23.873 1.00 49.47 309 VAL A O 1
ATOM 2454 N N . GLU A 1 310 ? 7.211 -8.543 24.663 1.00 50.03 310 GLU A N 1
ATOM 2455 C CA . GLU A 1 310 ? 7.633 -8.070 25.991 1.00 50.03 310 GLU A CA 1
ATOM 2456 C C . GLU A 1 310 ? 8.283 -9.183 26.818 1.00 50.03 310 GLU A C 1
ATOM 2458 O O . GLU A 1 310 ? 9.313 -8.946 27.457 1.00 50.03 310 GLU A O 1
ATOM 2463 N N . ALA A 1 311 ? 7.749 -10.409 26.781 1.00 50.81 311 ALA A N 1
ATOM 2464 C CA . ALA A 1 311 ? 8.353 -11.544 27.473 1.00 50.81 311 ALA A CA 1
ATOM 2465 C C . ALA A 1 311 ? 9.730 -11.899 26.892 1.00 50.81 311 ALA A C 1
ATOM 2467 O O . ALA A 1 311 ? 10.654 -12.220 27.641 1.00 50.81 311 ALA A O 1
ATOM 2468 N N . GLU A 1 312 ? 9.905 -11.818 25.575 1.00 51.09 312 GLU A N 1
ATOM 2469 C CA . GLU A 1 312 ? 11.175 -12.094 24.910 1.00 51.09 312 GLU A CA 1
ATOM 2470 C C . GLU A 1 312 ? 12.183 -10.954 25.098 1.00 51.09 312 GLU A C 1
ATOM 2472 O O . GLU A 1 312 ? 13.354 -11.214 25.386 1.00 51.09 312 GLU A O 1
ATOM 2477 N N . ALA A 1 313 ? 11.742 -9.693 25.052 1.00 53.31 313 ALA A N 1
ATOM 2478 C CA . ALA A 1 313 ? 12.574 -8.541 25.395 1.00 53.31 313 ALA A CA 1
ATOM 2479 C C . ALA A 1 313 ? 13.050 -8.599 26.855 1.00 53.31 313 ALA A C 1
ATOM 2481 O O . ALA A 1 313 ? 14.227 -8.347 27.132 1.00 53.31 313 ALA A O 1
ATOM 2482 N N . THR A 1 314 ? 12.173 -9.005 27.778 1.00 61.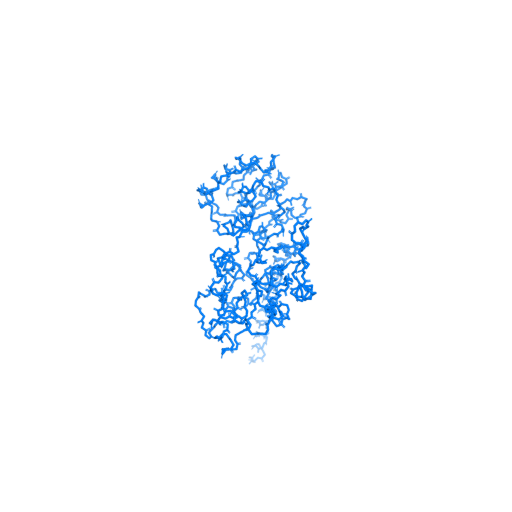25 314 THR A N 1
ATOM 2483 C CA . THR A 1 314 ? 12.506 -9.191 29.197 1.00 61.25 314 THR A CA 1
ATOM 2484 C C . THR A 1 314 ? 13.493 -10.345 29.376 1.00 61.25 314 THR A C 1
ATOM 2486 O O . THR A 1 314 ? 14.560 -10.141 29.955 1.00 61.25 314 THR A O 1
ATOM 2489 N N . LYS A 1 315 ? 13.244 -11.509 28.758 1.00 67.44 315 LYS A N 1
ATOM 2490 C CA . LYS A 1 315 ? 14.172 -12.659 28.770 1.00 67.44 315 LYS A CA 1
ATOM 2491 C C . LYS A 1 315 ? 15.536 -12.328 28.160 1.00 67.44 315 LYS A C 1
ATOM 2493 O O . LYS A 1 315 ? 16.567 -12.793 28.645 1.00 67.44 315 LYS A O 1
ATOM 2498 N N . LYS A 1 316 ? 15.578 -11.531 27.089 1.00 65.75 316 LYS A N 1
ATOM 2499 C CA . LYS A 1 316 ? 16.826 -11.112 26.430 1.00 65.75 316 LYS A CA 1
ATOM 2500 C C . LYS A 1 316 ? 17.615 -10.133 27.301 1.00 65.75 316 LYS A C 1
ATOM 2502 O O . LYS A 1 316 ? 18.841 -10.234 27.370 1.00 65.75 316 LYS A O 1
ATOM 2507 N N . LYS A 1 317 ? 16.923 -9.237 28.012 1.00 67.00 317 LYS A N 1
ATOM 2508 C CA . LYS A 1 317 ? 17.520 -8.317 28.989 1.00 67.00 317 LYS A CA 1
ATOM 2509 C C . LYS A 1 317 ? 18.069 -9.072 30.203 1.00 67.00 317 LYS A C 1
ATOM 2511 O O . LYS A 1 317 ? 19.208 -8.824 30.591 1.00 67.00 317 LYS A O 1
ATOM 2516 N N . GLU A 1 318 ? 17.330 -10.051 30.723 1.00 66.06 318 GLU A N 1
ATOM 2517 C CA . GLU A 1 318 ? 17.785 -10.945 31.799 1.00 66.06 318 GLU A CA 1
ATOM 2518 C C . GLU A 1 318 ? 19.010 -11.773 31.387 1.00 66.06 318 GLU A C 1
ATOM 2520 O O . GLU A 1 318 ? 20.004 -11.785 32.108 1.00 66.06 318 GLU A O 1
ATOM 2525 N N . ARG A 1 319 ? 19.010 -12.386 30.193 1.00 70.25 319 ARG A N 1
ATOM 2526 C CA . ARG A 1 319 ? 20.179 -13.125 29.672 1.00 70.25 319 ARG A CA 1
ATOM 2527 C C . ARG A 1 319 ? 21.412 -12.239 29.499 1.00 70.25 319 ARG A C 1
ATOM 2529 O O . ARG A 1 319 ? 22.527 -12.690 29.751 1.00 70.25 319 ARG A O 1
ATOM 2536 N N . SER A 1 320 ? 21.228 -10.988 29.073 1.00 69.94 320 SER A N 1
ATOM 2537 C CA . SER A 1 320 ? 22.331 -10.032 28.952 1.00 69.94 320 SER A CA 1
ATOM 2538 C C . SER A 1 320 ? 22.906 -9.642 30.313 1.00 69.94 320 SER A C 1
ATOM 2540 O O . SER A 1 320 ? 24.121 -9.508 30.417 1.00 69.94 320 SER A O 1
ATOM 2542 N N . LEU A 1 321 ? 22.052 -9.460 31.327 1.00 70.50 321 LEU A N 1
ATOM 2543 C CA . LEU A 1 321 ? 22.450 -9.119 32.697 1.00 70.50 321 LEU A CA 1
ATOM 2544 C C . LEU A 1 321 ? 23.160 -10.283 33.399 1.00 70.50 321 LEU A C 1
ATOM 2546 O O . LEU A 1 321 ? 24.136 -10.053 34.108 1.00 70.50 321 LEU A O 1
ATOM 2550 N N . LEU A 1 322 ? 22.708 -11.521 33.172 1.00 70.50 322 LEU A N 1
ATOM 2551 C CA . LEU A 1 322 ? 23.361 -12.718 33.707 1.00 70.50 322 LEU A CA 1
ATOM 2552 C C . LEU A 1 322 ? 24.780 -12.863 33.138 1.00 70.50 322 LEU A C 1
ATOM 2554 O O . LEU A 1 322 ? 25.739 -13.016 33.885 1.00 70.50 322 LEU A O 1
ATOM 2558 N N . ARG A 1 323 ? 24.933 -12.688 31.816 1.00 66.50 323 ARG A N 1
ATOM 2559 C CA . ARG A 1 323 ? 26.234 -12.805 31.140 1.00 66.50 323 ARG A CA 1
ATOM 2560 C C . ARG A 1 323 ? 27.255 -11.781 31.644 1.00 66.50 323 ARG A C 1
ATOM 2562 O O . ARG A 1 323 ? 28.431 -12.111 31.766 1.00 66.50 323 ARG A O 1
ATOM 2569 N N . THR A 1 324 ? 26.834 -10.547 31.936 1.00 70.31 324 THR A N 1
ATOM 2570 C CA . THR A 1 324 ? 27.723 -9.529 32.522 1.00 70.31 324 THR A CA 1
ATOM 2571 C C . THR A 1 324 ? 28.068 -9.805 33.983 1.00 70.31 324 THR A C 1
ATOM 2573 O O . THR A 1 324 ? 29.173 -9.459 34.396 1.00 70.31 324 THR A O 1
ATOM 2576 N N . GLN A 1 325 ? 27.176 -10.426 34.760 1.00 67.50 325 GLN A N 1
ATOM 2577 C CA . GLN A 1 325 ? 27.475 -10.828 36.139 1.00 67.50 325 GLN A CA 1
ATOM 2578 C C . GLN A 1 325 ? 28.461 -11.997 36.190 1.00 67.50 325 GLN A C 1
ATOM 2580 O O . GLN A 1 325 ? 29.430 -11.920 36.944 1.00 67.50 325 GLN A O 1
ATOM 2585 N N . ASP A 1 326 ? 28.278 -13.009 35.340 1.00 70.88 326 ASP A N 1
ATOM 2586 C CA . ASP A 1 326 ? 29.208 -14.137 35.222 1.00 70.88 326 ASP A CA 1
ATOM 2587 C C . ASP A 1 326 ? 30.597 -13.660 34.769 1.00 70.88 326 ASP A C 1
ATOM 2589 O O . ASP A 1 326 ? 31.598 -13.966 35.410 1.00 70.88 326 ASP A O 1
ATOM 2593 N N . SER A 1 327 ? 30.668 -12.778 33.761 1.00 68.88 327 SER A N 1
ATOM 2594 C CA . SER A 1 327 ? 31.958 -12.220 33.313 1.00 68.88 327 SER A CA 1
ATOM 2595 C C . SER A 1 327 ? 32.652 -11.366 34.386 1.00 68.88 327 SER A C 1
ATOM 2597 O O . SER A 1 327 ? 33.879 -11.330 34.455 1.00 68.88 327 SER A O 1
ATOM 2599 N N . ALA A 1 328 ? 31.890 -10.660 35.228 1.00 66.31 328 ALA A N 1
ATOM 2600 C CA . ALA A 1 328 ? 32.449 -9.863 36.321 1.00 66.31 328 ALA A CA 1
ATOM 2601 C C . ALA A 1 328 ? 32.937 -10.730 37.491 1.00 66.31 328 ALA A C 1
ATOM 2603 O O . ALA A 1 328 ? 33.872 -10.343 38.196 1.00 66.31 328 ALA A O 1
ATOM 2604 N N . ARG A 1 329 ? 32.308 -11.890 37.706 1.00 68.62 329 ARG A N 1
ATOM 2605 C CA . ARG A 1 329 ? 32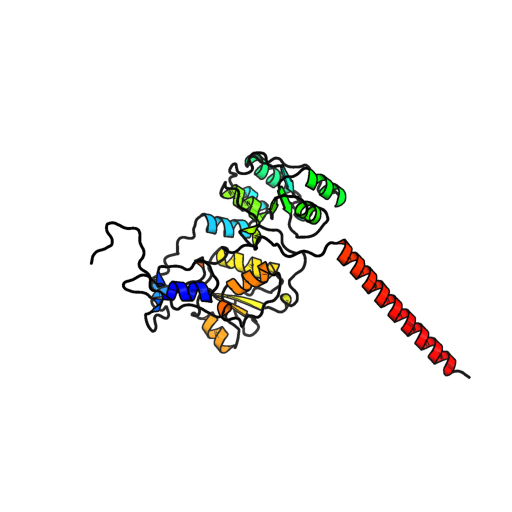.707 -12.864 38.720 1.00 68.62 329 ARG A CA 1
ATOM 2606 C C . ARG A 1 329 ? 33.981 -13.596 38.308 1.00 68.62 329 ARG A C 1
ATOM 2608 O O . ARG A 1 329 ? 34.922 -13.618 39.096 1.00 68.62 329 ARG A O 1
ATOM 2615 N N . ASP A 1 330 ? 34.051 -14.061 37.064 1.00 69.69 330 ASP A N 1
ATOM 2616 C CA . ASP A 1 330 ? 35.240 -14.722 36.513 1.00 69.69 330 ASP A CA 1
ATOM 2617 C C . ASP A 1 330 ? 36.471 -13.799 36.548 1.00 69.69 330 ASP A C 1
ATOM 2619 O O . ASP A 1 330 ? 37.576 -14.228 36.877 1.00 69.69 330 ASP A O 1
ATOM 2623 N N . ALA A 1 331 ? 36.289 -12.498 36.289 1.00 65.81 331 ALA A N 1
ATOM 2624 C CA . ALA A 1 331 ? 37.369 -11.513 36.372 1.00 65.81 331 ALA A CA 1
ATOM 2625 C C . ALA A 1 331 ? 37.872 -11.268 37.809 1.00 65.81 331 ALA A C 1
ATOM 2627 O O . ALA A 1 331 ? 39.045 -10.945 37.998 1.00 65.81 331 ALA A O 1
ATOM 2628 N N . ARG A 1 332 ? 37.005 -11.408 38.823 1.00 65.44 332 ARG A N 1
ATOM 2629 C CA . ARG A 1 332 ? 37.387 -11.284 40.242 1.00 65.44 332 ARG A CA 1
ATOM 2630 C C . ARG A 1 332 ? 38.089 -12.539 40.745 1.00 65.44 332 ARG A C 1
ATOM 2632 O O . ARG A 1 332 ? 39.134 -12.418 41.371 1.00 65.44 332 ARG A O 1
ATOM 2639 N N . GLU A 1 333 ? 37.575 -13.720 40.406 1.00 65.31 333 GLU A N 1
ATOM 2640 C CA . GLU A 1 333 ? 38.216 -14.993 40.762 1.00 65.31 333 GLU A CA 1
ATOM 2641 C C . GLU A 1 333 ? 39.603 -15.120 40.098 1.00 65.31 333 GLU A C 1
ATOM 2643 O O . GLU A 1 333 ? 40.554 -15.566 40.735 1.00 65.31 333 GLU A O 1
ATOM 2648 N N . ALA A 1 334 ? 39.777 -14.623 38.867 1.00 63.06 334 ALA A N 1
ATOM 2649 C CA . ALA A 1 334 ? 41.089 -14.552 38.220 1.00 63.06 334 ALA A CA 1
ATOM 2650 C C . ALA A 1 334 ? 42.056 -13.548 38.882 1.00 63.06 334 ALA A C 1
ATOM 2652 O O . ALA A 1 334 ? 43.266 -13.768 38.860 1.00 63.06 334 ALA A O 1
ATOM 2653 N N . ALA A 1 335 ? 41.551 -12.459 39.472 1.00 60.16 335 ALA A N 1
ATOM 2654 C CA . ALA A 1 335 ? 42.377 -11.480 40.182 1.00 60.16 335 ALA A CA 1
ATOM 2655 C C . ALA A 1 335 ? 42.845 -12.000 41.554 1.00 60.16 335 ALA A C 1
ATOM 2657 O O . ALA A 1 335 ? 43.997 -11.773 41.923 1.00 60.16 335 ALA A O 1
ATOM 2658 N N . ASP A 1 336 ? 41.996 -12.754 42.259 1.00 60.94 336 ASP A N 1
ATOM 2659 C CA . ASP A 1 336 ? 42.327 -13.364 43.555 1.00 60.94 336 ASP A CA 1
ATOM 2660 C C . ASP A 1 336 ? 43.327 -14.532 43.428 1.00 60.94 336 ASP A C 1
ATOM 2662 O O . ASP A 1 336 ? 44.047 -14.836 44.373 1.00 60.94 336 ASP A O 1
ATOM 2666 N N . ILE A 1 337 ? 43.441 -15.160 42.251 1.00 61.84 337 ILE A N 1
ATOM 2667 C CA . ILE A 1 337 ? 44.437 -16.216 41.976 1.00 61.84 337 ILE A CA 1
ATOM 2668 C C . ILE A 1 337 ? 45.835 -15.636 41.662 1.00 61.84 337 ILE A C 1
ATOM 2670 O O . ILE A 1 337 ? 46.837 -16.346 41.754 1.00 61.84 337 ILE A O 1
ATOM 2674 N N . VAL A 1 338 ? 45.932 -14.351 41.303 1.00 57.47 338 VAL A N 1
ATOM 2675 C CA . VAL A 1 338 ? 47.187 -13.711 40.851 1.00 57.47 338 VAL A CA 1
ATOM 2676 C C . VAL A 1 338 ? 47.874 -12.891 41.954 1.00 57.47 338 VAL A C 1
ATOM 2678 O O . VAL A 1 338 ? 49.018 -12.470 41.774 1.00 57.47 338 VAL A O 1
ATOM 2681 N N . MET A 1 339 ? 47.245 -12.703 43.118 1.00 53.44 339 MET A N 1
ATOM 2682 C CA . MET A 1 339 ? 47.856 -11.996 44.252 1.00 53.44 339 MET A CA 1
ATOM 2683 C C . MET A 1 339 ? 48.138 -12.957 45.424 1.00 53.44 339 MET A C 1
ATOM 2685 O O . MET A 1 339 ? 47.195 -13.328 46.120 1.00 53.44 339 MET A O 1
ATOM 2689 N N . PRO A 1 340 ? 49.402 -13.392 45.628 1.00 54.12 340 PRO A N 1
ATOM 2690 C CA . PRO A 1 340 ? 49.811 -14.181 46.793 1.00 54.12 340 PRO A CA 1
ATOM 2691 C C . PRO A 1 340 ? 49.915 -13.365 48.088 1.00 54.12 340 PRO A C 1
ATOM 2693 O O . PRO A 1 340 ? 50.251 -12.158 48.017 1.00 54.12 340 PRO A O 1
#

InterPro domains:
  IPR001357 BRCT domain [PF12738] (199-260)
  IPR001357 BRCT domain [PS50172] (190-265)
  IPR001357 BRCT domain [SM00292] (192-268)
  IPR036420 BRCT domain superfamily [G3DSA:3.40.50.10190] (189-279)
  IPR036420 BRCT domain superfamily [SSF52113] (143-278)
  IPR053036 Cell Cycle and DNA Repair Regulator [PTHR47667] (4-329)

pLDDT: mean 82.94, std 15.6, range [36.06, 98.19]